Protein AF-A0A165A0N0-F1 (afdb_monomer)

Radius of gyration: 17.98 Å; Cα contacts (8 Å, |Δi|>4): 188; chains: 1; bounding box: 45×38×48 Å

Secondary structure (DSSP, 8-state):
--HHHHHHHHHHTTTT-HHHHHHHHHHHHTTS-HHHHHHHHHHS-GGGGGGGGGTS-HHHHHHHHHHHHHHHHTT-HHHHHHHHHHHHHTT-S-HHHHHHHHHHHHHTT-HHHHHHHHHHHHHH-TT--HHHHHHHHHHHHTSTTHHHHHHHHHHHHHHHHHHHHHTT-----------SSS---TTS-TT-TT-TT-HHHHHHHHHHTTS--

Mean predicted aligned error: 7.77 Å

Sequence (213 aa):
MPLDMVVVIMKSVMDDGFVSFFNLFKAWGQAKKASEIIHLLEHIPVCDMYPLRLVGNDVDMECYDRFFSIAEGLQVADAVLYRRAHDLLMGVGNVYVHLMELDVLAARGHFLSMVAAPAFRILIQKELSMASMIPCFVKLYMQDNFRSKFVSSVNHLHNIRDVAVARGCALGSKPLASCPIHDVDLDSPVNSAVNRECVLCDVASIFNAFRKA

Organism: Daucus carota subsp. sativus (NCBI:txid79200)

Solvent-accessible surface area (backbone atoms only — not comparable to full-atom values): 12243 Å² total; per-residue (Å²): 131,60,66,69,60,50,52,52,52,48,58,58,35,42,78,80,33,50,44,54,27,43,52,50,51,50,64,59,46,74,84,50,57,70,70,58,53,51,55,50,43,72,76,49,57,60,62,76,49,50,59,54,64,78,73,50,56,75,65,22,36,52,36,46,55,52,50,42,53,51,36,32,76,70,64,37,65,51,34,42,47,50,52,34,53,42,28,57,67,68,70,51,80,60,64,68,60,39,49,50,53,28,44,53,41,27,73,73,62,40,62,56,29,47,55,44,33,63,38,53,46,56,76,69,42,90,80,69,56,70,77,78,45,47,64,54,52,52,58,47,70,71,37,88,64,33,73,69,53,46,57,55,38,44,51,47,47,31,34,47,40,50,60,42,37,76,72,72,45,77,64,74,83,64,83,78,60,68,27,97,87,46,91,67,72,77,87,52,65,99,69,69,89,82,61,96,80,45,69,54,46,53,55,19,49,50,53,44,35,69,49,58,132

Structure (mmCIF, N/CA/C/O backbone):
data_AF-A0A165A0N0-F1
#
_entry.id   AF-A0A165A0N0-F1
#
loop_
_atom_site.group_PDB
_atom_site.id
_atom_site.type_symbol
_atom_site.label_atom_id
_atom_site.label_alt_id
_atom_site.label_comp_id
_atom_site.label_asym_id
_atom_site.label_entity_id
_atom_site.label_seq_id
_atom_site.pdbx_PDB_ins_code
_atom_site.Cartn_x
_atom_site.Cartn_y
_atom_site.Cartn_z
_atom_site.occupancy
_atom_site.B_iso_or_equiv
_atom_site.auth_seq_id
_atom_site.auth_comp_id
_atom_site.auth_asym_id
_atom_site.auth_atom_id
_atom_site.pdbx_PDB_model_num
ATOM 1 N N . MET A 1 1 ? -13.198 -0.727 26.316 1.00 78.19 1 MET A N 1
ATOM 2 C CA . MET A 1 1 ? -12.817 -2.003 25.683 1.00 78.19 1 MET A CA 1
ATOM 3 C C . MET A 1 1 ? -11.317 -1.984 25.427 1.00 78.19 1 MET A C 1
ATOM 5 O O . MET A 1 1 ? -10.858 -0.972 24.900 1.00 78.19 1 MET A O 1
ATOM 9 N N . PRO A 1 2 ? -10.573 -3.014 25.860 1.00 87.12 2 PRO A N 1
ATOM 10 C CA . PRO A 1 2 ? -9.152 -3.198 25.549 1.00 87.12 2 PRO A CA 1
ATOM 11 C C . PRO A 1 2 ? -8.870 -3.201 24.036 1.00 87.12 2 PRO A C 1
ATOM 13 O O . PRO A 1 2 ? -9.741 -3.587 23.254 1.00 87.12 2 PRO A O 1
ATOM 16 N N . LEU A 1 3 ? -7.690 -2.730 23.617 1.00 87.38 3 LEU A N 1
ATOM 17 C CA . LEU A 1 3 ? -7.349 -2.557 22.196 1.00 87.38 3 LEU A CA 1
ATOM 18 C C . LEU A 1 3 ? -7.246 -3.892 21.448 1.00 87.38 3 LEU A C 1
ATOM 20 O O . LEU A 1 3 ? -7.719 -4.000 20.326 1.00 87.38 3 LEU A O 1
ATOM 24 N N . ASP A 1 4 ? -6.687 -4.912 22.081 1.00 90.12 4 ASP A N 1
ATOM 25 C CA . ASP A 1 4 ? -6.616 -6.288 21.586 1.00 90.12 4 ASP A CA 1
ATOM 26 C C . ASP A 1 4 ? -8.004 -6.850 21.248 1.00 90.12 4 ASP A C 1
ATOM 28 O O . ASP A 1 4 ? -8.206 -7.393 20.162 1.00 90.12 4 ASP A O 1
ATOM 32 N N . MET A 1 5 ? -8.993 -6.631 22.120 1.00 93.12 5 MET A N 1
ATOM 33 C CA . MET A 1 5 ? -10.379 -7.020 21.841 1.00 93.12 5 MET A CA 1
ATOM 34 C C . MET A 1 5 ? -10.953 -6.250 20.646 1.00 93.12 5 MET A C 1
ATOM 36 O O . MET A 1 5 ? -11.617 -6.841 19.798 1.00 93.12 5 MET A O 1
ATOM 40 N N . VAL A 1 6 ? -10.674 -4.944 20.546 1.00 91.88 6 VAL A N 1
ATOM 41 C CA . VAL A 1 6 ? -11.094 -4.122 19.395 1.00 91.88 6 VAL A CA 1
ATOM 42 C C . VAL A 1 6 ? -10.498 -4.668 18.100 1.00 91.88 6 VAL A C 1
ATOM 44 O O . VAL A 1 6 ? -11.226 -4.820 17.125 1.00 91.88 6 VAL A O 1
ATOM 47 N N . VAL A 1 7 ? -9.204 -4.997 18.094 1.00 92.38 7 VAL A N 1
ATOM 48 C CA . VAL A 1 7 ? -8.494 -5.533 16.925 1.00 92.38 7 VAL A CA 1
ATOM 49 C C . VAL A 1 7 ? -9.117 -6.844 16.455 1.00 92.38 7 VAL A C 1
ATOM 51 O O . VAL A 1 7 ? -9.368 -6.998 15.262 1.00 92.38 7 VAL A O 1
ATOM 54 N N . VAL A 1 8 ? -9.398 -7.772 17.374 1.00 92.75 8 VAL A N 1
ATOM 55 C CA . VAL A 1 8 ? -10.022 -9.062 17.037 1.00 92.75 8 VAL A CA 1
ATOM 56 C C . VAL A 1 8 ? -11.408 -8.857 16.430 1.00 92.75 8 VAL A C 1
ATOM 58 O O . VAL A 1 8 ? -11.699 -9.418 15.376 1.00 92.75 8 VAL A O 1
ATOM 61 N N . ILE A 1 9 ? -12.241 -8.013 17.047 1.00 93.12 9 ILE A N 1
ATOM 62 C CA . ILE A 1 9 ? -13.591 -7.733 16.541 1.00 93.12 9 ILE A CA 1
ATOM 63 C C . ILE A 1 9 ? -13.513 -7.068 15.163 1.00 93.12 9 ILE A C 1
ATOM 65 O O . ILE A 1 9 ? -14.213 -7.487 14.249 1.00 93.12 9 ILE A O 1
ATOM 69 N N . MET A 1 10 ? -12.644 -6.067 14.988 1.00 92.44 10 MET A N 1
ATOM 70 C CA . MET A 1 10 ? -12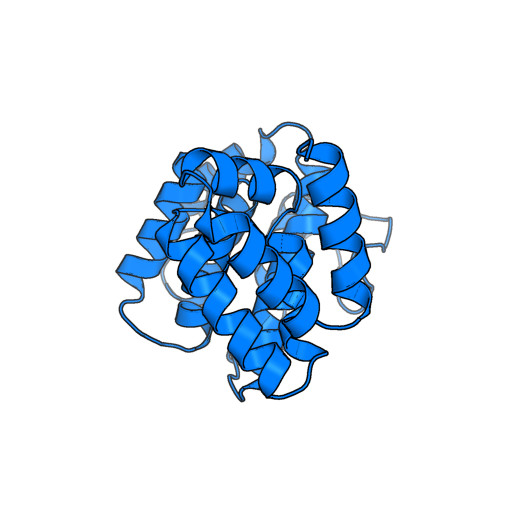.489 -5.356 13.717 1.00 92.44 10 MET A CA 1
ATOM 71 C C . MET A 1 10 ? -12.020 -6.261 12.579 1.00 92.44 10 MET A C 1
ATOM 73 O O . MET A 1 10 ? -12.520 -6.129 11.467 1.00 92.44 10 MET A O 1
ATOM 77 N N . LYS A 1 11 ? -11.093 -7.188 12.848 1.00 90.56 11 LYS A N 1
ATOM 78 C CA . LYS A 1 11 ? -10.674 -8.186 11.855 1.00 90.56 11 LYS A CA 1
ATOM 79 C C . LYS A 1 11 ? -11.822 -9.131 11.501 1.00 90.56 11 LYS A C 1
ATOM 81 O O . LYS A 1 11 ? -12.047 -9.367 10.325 1.00 90.56 11 LYS A O 1
ATOM 86 N N . SER A 1 12 ? -12.586 -9.592 12.491 1.00 91.12 12 SER A N 1
ATOM 87 C CA . SER A 1 12 ? -13.720 -10.497 12.261 1.00 91.12 12 SER A CA 1
ATOM 88 C C . SER A 1 12 ? -14.836 -9.869 11.424 1.00 91.12 12 SER A C 1
ATOM 90 O O . SER A 1 12 ? -15.380 -10.538 10.559 1.00 91.12 12 SER A O 1
ATOM 92 N N . VAL A 1 13 ? -15.190 -8.599 11.652 1.00 92.00 13 VAL A N 1
ATOM 93 C CA . VAL A 1 13 ? -16.264 -7.945 10.874 1.00 92.00 13 VAL A CA 1
ATOM 94 C C . VAL A 1 13 ? -15.840 -7.578 9.451 1.00 92.00 13 VAL A C 1
ATOM 96 O O . VAL A 1 13 ? -16.676 -7.165 8.654 1.00 92.00 13 VAL A O 1
ATOM 99 N N . MET A 1 14 ? -14.547 -7.681 9.132 1.00 87.88 14 MET A N 1
ATOM 100 C CA . MET A 1 14 ? -14.039 -7.450 7.781 1.00 87.88 14 MET A CA 1
ATOM 101 C C . MET A 1 14 ? -14.466 -8.571 6.824 1.00 87.88 14 MET A C 1
ATOM 103 O O . MET A 1 14 ? -14.676 -8.299 5.643 1.00 87.88 14 MET A O 1
ATOM 107 N N . ASP A 1 15 ? -14.669 -9.786 7.347 1.00 84.56 15 ASP A N 1
ATOM 108 C CA . ASP A 1 15 ? -15.166 -10.945 6.594 1.00 84.56 15 ASP A CA 1
ATOM 109 C C . ASP A 1 15 ? -16.628 -10.760 6.139 1.00 84.56 15 ASP A C 1
ATOM 111 O O . ASP A 1 15 ? -17.028 -11.285 5.101 1.00 84.56 15 ASP A O 1
ATOM 115 N N . ASP A 1 16 ? -17.412 -9.958 6.871 1.00 84.62 16 ASP A N 1
ATOM 116 C CA . ASP A 1 16 ? -18.812 -9.637 6.549 1.00 84.62 16 ASP A CA 1
ATOM 117 C C . ASP A 1 16 ? -18.953 -8.514 5.500 1.00 84.62 16 ASP A C 1
ATOM 119 O O . ASP A 1 16 ? -20.066 -8.188 5.079 1.00 84.62 16 ASP A O 1
ATOM 123 N N . GLY A 1 17 ? -17.843 -7.884 5.101 1.00 86.25 17 GLY A N 1
ATOM 124 C CA . GLY A 1 17 ? -17.803 -6.753 4.174 1.00 86.25 17 GLY A CA 1
ATOM 125 C C . GLY A 1 17 ? -17.160 -5.497 4.768 1.00 86.25 17 GLY A C 1
ATOM 126 O O . GLY A 1 17 ? -17.163 -5.251 5.980 1.00 86.25 17 GLY A O 1
ATOM 127 N N . PHE A 1 18 ? -16.616 -4.648 3.894 1.00 92.44 18 PHE A N 1
ATOM 128 C CA . PHE A 1 18 ? -15.859 -3.468 4.313 1.00 92.44 18 PHE A CA 1
ATOM 129 C C . PHE A 1 18 ? -16.746 -2.420 5.000 1.00 92.44 18 PHE A C 1
ATOM 131 O O . PHE A 1 18 ? -16.295 -1.712 5.903 1.00 92.44 18 PHE A O 1
ATOM 138 N N . VAL A 1 19 ? -18.024 -2.334 4.625 1.00 94.38 19 VAL A N 1
ATOM 139 C CA . VAL A 1 19 ? -19.005 -1.449 5.267 1.00 94.38 19 VAL A CA 1
ATOM 140 C C . VAL A 1 19 ? -19.157 -1.732 6.768 1.00 94.38 19 VAL A C 1
ATOM 142 O O . VAL A 1 19 ? -19.216 -0.793 7.568 1.00 94.38 19 VAL A O 1
ATOM 145 N N . SER A 1 20 ? -19.166 -3.005 7.172 1.00 93.44 20 SER A N 1
ATOM 146 C CA . SER A 1 20 ? -19.292 -3.427 8.573 1.00 93.44 20 SER A CA 1
ATOM 147 C C . SER A 1 20 ? -18.069 -3.001 9.377 1.00 93.44 20 SER A C 1
ATOM 149 O O . SER A 1 20 ? -18.200 -2.349 10.420 1.00 93.44 20 SER A O 1
ATOM 151 N N . PHE A 1 21 ? -16.878 -3.268 8.834 1.00 94.88 21 PHE A N 1
ATOM 152 C CA . PHE A 1 21 ? -15.617 -2.772 9.378 1.00 94.88 21 PHE A CA 1
ATOM 153 C C . PHE A 1 21 ? -15.616 -1.245 9.519 1.00 94.88 21 PHE A C 1
ATOM 155 O O . PHE A 1 21 ? -15.337 -0.726 10.601 1.00 94.88 21 PHE A O 1
ATOM 162 N N . PHE A 1 22 ? -15.975 -0.511 8.464 1.00 95.56 22 PHE A N 1
ATOM 163 C CA . PHE A 1 22 ? -15.933 0.950 8.463 1.00 95.56 22 PHE A CA 1
ATOM 164 C C . PHE A 1 22 ? -16.902 1.569 9.475 1.00 95.56 22 PHE A C 1
ATOM 166 O O . PHE A 1 22 ? -16.544 2.515 10.180 1.00 95.56 22 PHE A O 1
ATOM 173 N N . ASN A 1 23 ? -18.115 1.028 9.591 1.00 95.25 23 ASN A N 1
ATOM 174 C CA . ASN A 1 23 ? -19.096 1.501 10.564 1.00 95.25 23 ASN A CA 1
ATOM 175 C C . ASN A 1 23 ? -18.610 1.292 12.002 1.00 95.25 23 ASN A C 1
ATOM 177 O O . ASN A 1 23 ? -18.719 2.209 12.821 1.00 95.25 23 ASN A O 1
ATOM 181 N N . LEU A 1 24 ? -18.017 0.131 12.299 1.00 94.31 24 LEU A N 1
ATOM 182 C CA . LEU A 1 24 ? -17.421 -0.135 13.605 1.00 94.31 24 LEU A CA 1
ATOM 183 C C . LEU A 1 24 ? -16.214 0.775 13.873 1.00 94.31 24 LEU A C 1
ATOM 185 O O . LEU A 1 24 ? -16.122 1.365 14.950 1.00 94.31 24 LEU A O 1
ATOM 189 N N . PHE A 1 25 ? -15.320 0.933 12.894 1.00 95.00 25 PHE A N 1
ATOM 190 C CA . PHE A 1 25 ? -14.173 1.839 12.968 1.00 95.00 25 PHE A CA 1
ATOM 191 C C . PHE A 1 25 ? -14.610 3.272 13.273 1.00 95.00 25 PHE A C 1
ATOM 193 O O . PHE A 1 25 ? -14.075 3.903 14.183 1.00 95.00 25 PHE A O 1
ATOM 200 N N . LYS A 1 26 ? -15.629 3.769 12.569 1.00 95.25 26 LYS A N 1
ATOM 201 C CA . LYS A 1 26 ? -16.186 5.106 12.778 1.00 95.25 26 LYS A CA 1
ATOM 202 C C . LYS A 1 26 ? -16.798 5.249 14.171 1.00 95.25 26 LYS A C 1
ATOM 204 O O . LYS A 1 26 ? -16.494 6.219 14.859 1.00 95.25 26 LYS A O 1
ATOM 209 N N . ALA A 1 27 ? -17.632 4.298 14.594 1.00 93.38 27 ALA A N 1
ATOM 210 C CA . ALA A 1 27 ? -18.273 4.328 15.908 1.00 93.38 27 ALA A CA 1
ATOM 211 C C . ALA A 1 27 ? -17.243 4.298 17.047 1.00 93.38 27 ALA A C 1
ATOM 213 O O . ALA A 1 27 ? -17.333 5.075 17.995 1.00 93.38 27 ALA A O 1
ATOM 214 N N . TRP A 1 28 ? -16.227 3.441 16.931 1.00 92.88 28 TRP A N 1
ATOM 215 C CA . TRP A 1 28 ? -15.147 3.362 17.908 1.00 92.88 28 TRP A CA 1
ATOM 216 C C . TRP A 1 28 ? -14.275 4.626 17.898 1.00 92.88 28 TRP A C 1
ATOM 218 O O . TRP A 1 28 ? -13.991 5.184 18.956 1.00 92.88 28 TRP A O 1
ATOM 228 N N . GLY A 1 29 ? -13.889 5.107 16.713 1.00 92.50 29 GLY A N 1
ATOM 229 C CA . GLY A 1 29 ? -12.970 6.231 16.529 1.00 92.50 29 GLY A CA 1
ATOM 230 C C . GLY A 1 29 ? -13.522 7.585 16.980 1.00 92.50 29 GLY A C 1
ATOM 231 O O . GLY A 1 29 ? -12.750 8.450 17.378 1.00 92.50 29 GLY A O 1
ATOM 232 N N . GLN A 1 30 ? -14.846 7.770 16.995 1.00 91.44 30 GLN A N 1
ATOM 233 C CA . GLN A 1 30 ? -15.485 9.020 17.440 1.00 91.44 30 GLN A CA 1
ATOM 234 C C . GLN A 1 30 ? -15.118 9.431 18.872 1.00 91.44 30 GLN A C 1
ATOM 236 O O . GLN A 1 30 ? -15.074 10.620 19.178 1.00 91.44 30 GLN A O 1
ATOM 241 N N . ALA A 1 31 ? -14.850 8.462 19.748 1.00 90.00 31 ALA A N 1
ATOM 242 C CA . ALA A 1 31 ? -14.501 8.705 21.145 1.00 90.00 31 ALA A CA 1
ATOM 243 C C . ALA A 1 31 ? -12.982 8.681 21.403 1.00 90.00 31 ALA A C 1
ATOM 245 O O . ALA A 1 31 ? -12.556 8.606 22.558 1.00 90.00 31 ALA A O 1
ATOM 246 N N . LYS A 1 32 ? -12.159 8.671 20.346 1.00 93.25 32 LYS A N 1
ATOM 247 C CA . LYS A 1 32 ? -10.726 8.369 20.420 1.00 93.25 32 LYS A CA 1
ATOM 248 C C . LYS A 1 32 ? -9.867 9.518 19.933 1.00 93.25 32 LYS A C 1
ATOM 250 O O . LYS A 1 32 ? -10.236 10.264 19.030 1.00 93.25 32 LYS A O 1
ATOM 255 N N . LYS A 1 33 ? -8.682 9.654 20.531 1.00 93.19 33 LYS A N 1
ATOM 256 C CA . LYS A 1 33 ? -7.658 10.572 20.023 1.00 93.19 33 LYS A CA 1
ATOM 257 C C . LYS A 1 33 ? -7.028 9.995 18.757 1.00 93.19 33 LYS A C 1
ATOM 259 O O . LYS A 1 33 ? -6.915 8.780 18.617 1.00 93.19 33 LYS A O 1
ATOM 264 N N . ALA A 1 34 ? -6.518 10.868 17.888 1.00 93.25 34 ALA A N 1
ATOM 265 C CA . ALA A 1 34 ? -5.806 10.467 16.673 1.00 93.25 34 ALA A CA 1
ATOM 266 C C . ALA A 1 34 ? -4.691 9.438 16.947 1.00 93.25 34 ALA A C 1
ATOM 268 O O . ALA A 1 34 ? -4.578 8.457 16.224 1.00 93.25 34 ALA A O 1
ATOM 269 N N . SER A 1 35 ? -3.930 9.601 18.036 1.00 93.88 35 SER A N 1
ATOM 270 C CA . SER A 1 35 ? -2.876 8.658 18.433 1.00 93.88 35 SER A CA 1
ATOM 271 C C . SER A 1 35 ? -3.396 7.254 18.758 1.00 93.88 35 SER A C 1
ATOM 273 O O . SER A 1 35 ? -2.725 6.279 18.453 1.00 93.88 35 SER A O 1
ATOM 275 N N . GLU A 1 36 ? -4.587 7.129 19.357 1.00 93.25 36 GLU A N 1
ATOM 276 C CA . GLU A 1 36 ? -5.201 5.820 19.631 1.00 93.25 36 GLU A CA 1
ATOM 277 C C . GLU A 1 36 ? -5.674 5.149 18.338 1.00 93.25 36 GLU A C 1
ATOM 279 O O . GLU A 1 36 ? -5.553 3.936 18.192 1.00 93.25 36 GLU A O 1
ATOM 284 N N . ILE A 1 37 ? -6.196 5.938 17.394 1.00 93.75 37 ILE A N 1
ATOM 285 C CA . ILE A 1 37 ? -6.623 5.443 16.081 1.00 93.75 37 ILE A CA 1
ATOM 286 C C . ILE A 1 37 ? -5.410 4.977 15.275 1.00 93.75 37 ILE A C 1
ATOM 288 O O . ILE A 1 37 ? -5.439 3.892 14.708 1.00 93.75 37 ILE A O 1
ATOM 292 N N . ILE A 1 38 ? -4.326 5.753 15.268 1.00 93.25 38 ILE A N 1
ATOM 293 C CA . ILE A 1 38 ? -3.066 5.352 14.631 1.00 93.25 38 ILE A CA 1
ATOM 294 C C . ILE A 1 38 ? -2.558 4.052 15.260 1.00 93.25 38 ILE A C 1
ATOM 296 O O . ILE A 1 38 ? -2.264 3.109 14.534 1.00 93.25 38 ILE A O 1
ATOM 300 N N . HIS A 1 39 ? -2.559 3.952 16.592 1.00 92.31 39 HIS A N 1
ATOM 301 C CA . HIS A 1 39 ? -2.104 2.747 17.281 1.00 92.31 39 HIS A CA 1
ATOM 302 C C . HIS A 1 39 ? -2.951 1.504 16.963 1.00 92.31 39 HIS A C 1
ATOM 304 O O . HIS A 1 39 ? -2.428 0.399 16.850 1.00 92.31 39 HIS A O 1
ATOM 310 N N . LEU A 1 40 ? -4.261 1.663 16.764 1.00 93.25 40 LEU A N 1
ATOM 311 C CA . LEU A 1 40 ? -5.118 0.592 16.254 1.00 93.25 40 LEU A CA 1
ATOM 312 C C . LEU A 1 40 ? -4.694 0.155 14.842 1.00 93.25 40 LEU A C 1
ATOM 314 O O . LEU A 1 40 ? -4.590 -1.041 14.576 1.00 93.25 40 LEU A O 1
ATOM 318 N N . LEU A 1 41 ? -4.443 1.111 13.948 1.00 92.56 41 LEU A N 1
ATOM 319 C CA . LEU A 1 41 ? -4.057 0.844 12.559 1.00 92.56 41 LEU A CA 1
ATOM 320 C C . LEU A 1 41 ? -2.647 0.242 12.434 1.00 92.56 41 LEU A C 1
ATOM 322 O O . LEU A 1 41 ? -2.368 -0.454 11.467 1.00 92.56 41 LEU A O 1
ATOM 326 N N . GLU A 1 42 ? -1.783 0.410 13.435 1.00 90.06 42 GLU A N 1
ATOM 327 C CA . GLU A 1 42 ? -0.517 -0.335 13.535 1.00 90.06 42 GLU A CA 1
ATOM 328 C C . GLU A 1 42 ? -0.736 -1.841 13.792 1.00 90.06 42 GLU A C 1
ATOM 330 O O . GLU A 1 42 ? 0.092 -2.661 13.401 1.00 90.06 42 GLU A O 1
ATOM 335 N N . HIS A 1 43 ? -1.856 -2.227 14.418 1.00 91.00 43 HIS A N 1
ATOM 336 C CA . HIS A 1 43 ? -2.213 -3.629 14.700 1.00 91.00 43 HIS A CA 1
ATOM 337 C C . HIS A 1 43 ? -3.096 -4.272 13.617 1.00 91.00 43 HIS A C 1
ATOM 339 O O . HIS A 1 43 ? -3.272 -5.502 13.579 1.00 91.00 43 HIS A O 1
ATOM 345 N N . ILE A 1 44 ? -3.674 -3.445 12.748 1.00 90.81 44 ILE A N 1
ATOM 346 C CA . ILE A 1 44 ? -4.461 -3.851 11.586 1.00 90.81 44 ILE A CA 1
ATOM 347 C C . ILE A 1 44 ? -3.799 -3.220 10.354 1.00 90.81 44 ILE A C 1
ATOM 349 O O . ILE A 1 44 ? -4.224 -2.139 9.940 1.00 90.81 44 ILE A O 1
ATOM 353 N N . PRO A 1 45 ? -2.747 -3.858 9.801 1.00 86.12 45 PRO A N 1
ATOM 354 C CA . PRO A 1 45 ? -1.964 -3.277 8.720 1.00 86.12 45 PRO A CA 1
ATOM 355 C C . PRO A 1 45 ? -2.863 -2.859 7.558 1.00 86.12 45 PRO A C 1
ATOM 357 O O . PRO A 1 45 ? -3.593 -3.666 6.985 1.00 86.12 45 PRO A O 1
ATOM 360 N N . VAL A 1 46 ? -2.828 -1.573 7.212 1.00 92.00 46 VAL A N 1
ATOM 361 C CA . VAL A 1 46 ? -3.694 -1.014 6.164 1.00 92.00 46 VAL A CA 1
ATOM 362 C C . VAL A 1 46 ? -3.349 -1.611 4.795 1.00 92.00 46 VAL A C 1
ATOM 364 O O . VAL A 1 46 ? -4.228 -1.747 3.944 1.00 92.00 46 VAL A O 1
ATOM 367 N N . CYS A 1 47 ? -2.098 -2.031 4.590 1.00 90.44 47 CYS A N 1
ATOM 368 C CA . CYS A 1 47 ? -1.666 -2.717 3.374 1.00 90.44 47 CYS A CA 1
ATOM 369 C C . CYS A 1 47 ? -2.381 -4.050 3.106 1.00 90.44 47 CYS A C 1
ATOM 371 O O . CYS A 1 47 ? -2.571 -4.412 1.939 1.00 90.44 47 CYS A O 1
ATOM 373 N N . ASP A 1 48 ? -2.842 -4.744 4.148 1.00 90.12 48 ASP A N 1
ATOM 374 C CA . ASP A 1 48 ? -3.604 -5.991 4.015 1.00 90.12 48 ASP A CA 1
ATOM 375 C C . ASP A 1 48 ? -5.016 -5.739 3.465 1.00 90.12 48 ASP A C 1
ATOM 377 O O . ASP A 1 48 ? -5.642 -6.641 2.914 1.00 90.12 48 ASP A O 1
ATOM 381 N N . MET A 1 49 ? -5.508 -4.498 3.548 1.00 91.75 49 MET A N 1
ATOM 382 C CA . MET A 1 49 ? -6.841 -4.129 3.072 1.00 91.75 49 MET A CA 1
ATOM 383 C C . MET A 1 49 ? -6.881 -3.818 1.571 1.00 91.75 49 MET A C 1
ATOM 385 O O . MET A 1 49 ? -7.972 -3.780 1.011 1.00 91.75 49 MET A O 1
ATOM 389 N N . TYR A 1 50 ? -5.742 -3.623 0.891 1.00 91.62 50 TYR A N 1
ATOM 390 C CA . TYR A 1 50 ? -5.715 -3.220 -0.529 1.00 91.62 50 TYR A CA 1
ATOM 391 C C . TYR A 1 50 ? -6.582 -4.076 -1.471 1.00 91.62 50 TYR A C 1
ATOM 393 O O . TYR A 1 50 ? -7.268 -3.493 -2.315 1.00 91.62 50 TYR A O 1
ATOM 401 N N . PRO A 1 51 ? -6.612 -5.421 -1.349 1.00 88.06 51 PRO A N 1
ATOM 402 C CA . PRO A 1 51 ? -7.450 -6.260 -2.206 1.00 88.06 51 PRO A CA 1
ATOM 403 C C . PRO A 1 51 ? -8.952 -6.028 -2.016 1.00 88.06 51 PRO A C 1
ATOM 405 O O . PRO A 1 51 ? -9.725 -6.242 -2.947 1.00 88.06 51 PRO A O 1
ATOM 408 N N . LEU A 1 52 ? -9.383 -5.592 -0.826 1.00 87.56 52 LEU A N 1
ATOM 409 C CA . LEU A 1 52 ? -10.802 -5.541 -0.452 1.00 87.56 52 LEU A CA 1
ATOM 410 C C . LEU A 1 52 ? -11.604 -4.575 -1.319 1.00 87.56 52 LEU A C 1
ATOM 412 O O . LEU A 1 52 ? -12.803 -4.770 -1.517 1.00 87.56 52 LEU A O 1
ATOM 416 N N . ARG A 1 53 ? -10.942 -3.579 -1.912 1.00 86.38 53 ARG A N 1
ATOM 417 C CA . ARG A 1 53 ? -11.588 -2.662 -2.849 1.00 86.38 53 ARG A CA 1
ATOM 418 C C . ARG A 1 53 ? -12.117 -3.349 -4.112 1.00 86.38 53 ARG A C 1
ATOM 420 O O . ARG A 1 53 ? -13.011 -2.803 -4.746 1.00 86.38 53 ARG A O 1
ATOM 427 N N . LEU A 1 54 ? -11.571 -4.506 -4.491 1.00 84.25 54 LEU A N 1
ATOM 428 C CA . LEU A 1 54 ? -11.993 -5.260 -5.679 1.00 84.25 54 LEU A CA 1
ATOM 429 C C . LEU A 1 54 ? -13.125 -6.260 -5.409 1.00 84.25 54 LEU A C 1
ATOM 431 O O . LEU A 1 54 ? -13.711 -6.767 -6.360 1.00 84.25 54 LEU A O 1
ATOM 435 N N . VAL A 1 55 ? -13.400 -6.581 -4.142 1.00 82.88 55 VAL A N 1
ATOM 436 C CA . VAL A 1 55 ? -14.278 -7.704 -3.761 1.00 82.88 55 VAL A CA 1
ATOM 437 C C . VAL A 1 55 ? -15.657 -7.228 -3.277 1.00 82.88 55 VAL A C 1
ATOM 439 O O . VAL A 1 55 ? -16.614 -7.998 -3.289 1.00 82.88 55 VAL A O 1
ATOM 442 N N . GLY A 1 56 ? -15.777 -5.960 -2.874 1.00 81.06 56 GLY A N 1
ATOM 443 C CA . GLY A 1 56 ? -17.009 -5.385 -2.328 1.00 81.06 56 GLY A CA 1
ATOM 444 C C . GLY A 1 56 ? -17.998 -4.840 -3.366 1.00 81.06 56 GLY A C 1
ATOM 445 O O . GLY A 1 56 ? -17.681 -4.672 -4.543 1.00 81.06 56 GLY A O 1
ATOM 446 N N . ASN A 1 57 ? -19.209 -4.522 -2.900 1.00 88.62 57 ASN A N 1
ATOM 447 C CA . ASN A 1 57 ? -20.207 -3.788 -3.688 1.00 88.62 57 ASN A CA 1
ATOM 448 C C . ASN A 1 57 ? -19.915 -2.268 -3.708 1.00 88.62 57 ASN A C 1
ATOM 450 O O . ASN A 1 57 ? -18.953 -1.792 -3.104 1.00 88.62 57 ASN A O 1
ATOM 454 N N . ASP A 1 58 ? -20.762 -1.477 -4.374 1.00 90.00 58 ASP A N 1
ATOM 455 C CA . ASP A 1 58 ? -20.590 -0.017 -4.467 1.00 90.00 58 ASP A CA 1
ATOM 456 C C . ASP A 1 58 ? -20.518 0.689 -3.101 1.00 90.00 58 ASP A C 1
ATOM 458 O O . ASP A 1 58 ? -19.748 1.636 -2.926 1.00 90.00 58 ASP A O 1
ATOM 462 N N . VAL A 1 59 ? -21.273 0.206 -2.110 1.00 92.38 59 VAL A N 1
ATOM 463 C CA . VAL A 1 59 ? -21.282 0.763 -0.749 1.00 92.38 59 VAL A CA 1
ATOM 464 C C . VAL A 1 59 ? -19.980 0.436 -0.021 1.00 92.38 59 VAL A C 1
ATOM 466 O O . VAL A 1 59 ? -19.415 1.304 0.651 1.00 92.38 59 VAL A O 1
ATOM 469 N N . ASP A 1 60 ? -19.473 -0.789 -0.174 1.00 91.75 60 ASP A N 1
ATOM 470 C CA . ASP A 1 60 ? -18.166 -1.183 0.353 1.00 91.75 60 ASP A CA 1
ATOM 471 C C . ASP A 1 60 ? -17.053 -0.326 -0.251 1.00 91.75 60 ASP A C 1
ATOM 473 O O . ASP A 1 60 ? -16.193 0.159 0.482 1.00 91.75 60 ASP A O 1
ATOM 477 N N . MET A 1 61 ? -17.096 -0.076 -1.564 1.00 90.38 61 MET A N 1
ATOM 478 C CA . MET A 1 61 ? -16.122 0.775 -2.251 1.00 90.38 61 MET A CA 1
ATOM 479 C C . MET A 1 61 ? -16.151 2.223 -1.746 1.00 90.38 61 MET A C 1
ATOM 481 O O . MET A 1 61 ? -15.095 2.821 -1.534 1.00 90.38 61 MET A O 1
ATOM 485 N N . GLU A 1 62 ? -17.334 2.795 -1.508 1.00 92.62 62 GLU A N 1
ATOM 486 C CA . GLU A 1 62 ? -17.454 4.144 -0.944 1.00 92.62 62 GLU A CA 1
ATOM 487 C C . GLU A 1 62 ? -16.898 4.207 0.488 1.00 92.62 62 GLU A C 1
ATOM 489 O O . GLU A 1 62 ? -16.187 5.149 0.856 1.00 92.62 62 GLU A O 1
ATOM 494 N N . CYS A 1 63 ? -17.193 3.191 1.303 1.00 94.62 63 CYS A N 1
ATOM 495 C CA . CYS A 1 63 ? -16.678 3.075 2.666 1.00 94.62 63 CYS A CA 1
ATOM 496 C C . CYS A 1 63 ? -15.155 2.881 2.680 1.00 94.62 63 CYS A C 1
ATOM 498 O O . CYS A 1 63 ? -14.469 3.493 3.501 1.00 94.62 63 CYS A O 1
ATOM 500 N N . TYR A 1 64 ? -14.626 2.100 1.738 1.00 94.38 64 TYR A N 1
ATOM 501 C CA . TYR A 1 64 ? -13.197 1.918 1.505 1.00 94.38 64 TYR A CA 1
ATOM 502 C C . TYR A 1 64 ? -12.510 3.240 1.180 1.00 94.38 64 TYR A C 1
ATOM 504 O O . TYR A 1 64 ? -11.559 3.629 1.863 1.00 94.38 64 TYR A O 1
ATOM 512 N N . ASP A 1 65 ? -13.011 3.966 0.179 1.00 92.75 65 ASP A N 1
ATOM 513 C CA . ASP A 1 65 ? -12.412 5.229 -0.246 1.00 92.75 65 ASP A CA 1
ATOM 514 C C . ASP A 1 65 ? -12.438 6.253 0.916 1.00 92.75 65 ASP A C 1
ATOM 516 O O . ASP A 1 65 ? -11.435 6.923 1.172 1.00 92.75 65 ASP A O 1
ATOM 520 N N . ARG A 1 66 ? -13.523 6.301 1.709 1.00 95.44 66 ARG A N 1
ATOM 521 C CA . ARG A 1 66 ? -13.617 7.142 2.921 1.00 95.44 66 ARG A CA 1
ATOM 522 C C . ARG A 1 66 ? -12.629 6.744 4.014 1.00 95.44 66 ARG A C 1
ATOM 524 O O . ARG A 1 66 ? -12.004 7.621 4.611 1.00 95.44 66 ARG A O 1
ATOM 531 N N . PHE A 1 67 ? -12.494 5.450 4.298 1.00 96.19 67 PHE A N 1
ATOM 532 C CA . PHE A 1 67 ? -11.530 4.952 5.277 1.00 96.19 67 PHE A CA 1
ATOM 533 C C . PHE A 1 67 ? -10.102 5.349 4.893 1.00 96.19 67 PHE A C 1
ATOM 535 O O . PHE A 1 67 ? -9.380 5.912 5.716 1.00 96.19 67 PHE A O 1
ATOM 542 N N . PHE A 1 68 ? -9.722 5.135 3.631 1.00 95.56 68 PHE A N 1
ATOM 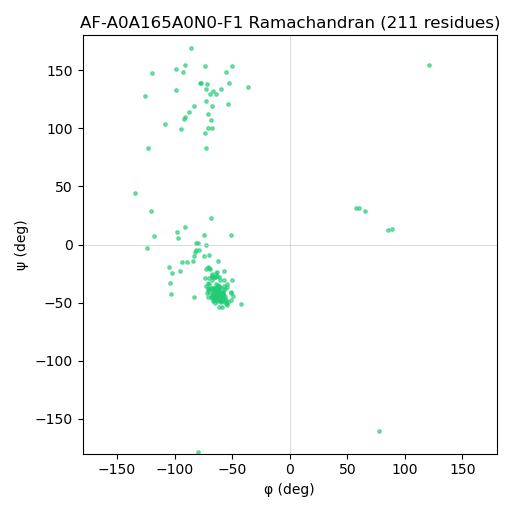543 C CA . PHE A 1 68 ? -8.391 5.483 3.140 1.00 95.56 68 PHE A CA 1
ATOM 544 C C . PHE A 1 68 ? -8.119 6.986 3.193 1.00 95.56 68 PHE A C 1
ATOM 546 O O . PHE A 1 68 ? -7.013 7.375 3.561 1.00 95.56 68 PHE A O 1
ATOM 553 N N . SER A 1 69 ? -9.111 7.840 2.919 1.00 95.38 69 SER A N 1
ATOM 554 C CA . SER A 1 69 ? -8.967 9.29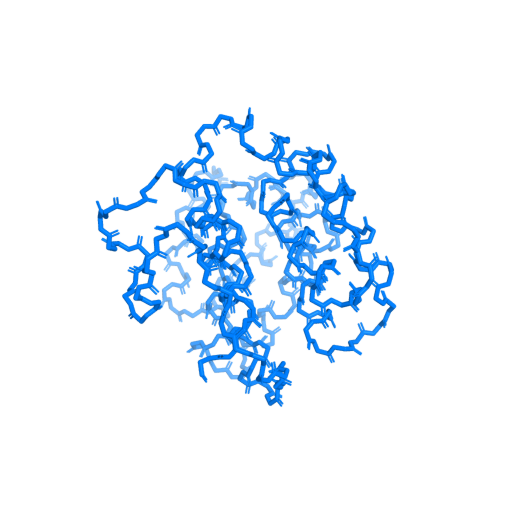1 3.111 1.00 95.38 69 SER A CA 1
ATOM 555 C C . SER A 1 69 ? -8.731 9.679 4.575 1.00 95.38 69 SER A C 1
ATOM 557 O O . SER A 1 69 ? -7.926 10.568 4.851 1.00 95.38 69 SER A O 1
ATOM 559 N N . ILE A 1 70 ? -9.392 9.015 5.531 1.00 95.19 70 ILE A N 1
ATOM 560 C CA . ILE A 1 70 ? -9.162 9.257 6.965 1.00 95.19 70 ILE A CA 1
ATOM 561 C C . ILE A 1 70 ? -7.753 8.804 7.362 1.00 95.19 70 ILE A C 1
ATOM 563 O O . ILE A 1 70 ? -7.027 9.558 8.008 1.00 95.19 70 ILE A O 1
ATOM 567 N N . ALA A 1 71 ? -7.352 7.594 6.967 1.00 96.00 71 ALA A N 1
ATOM 568 C CA . ALA A 1 71 ? -6.035 7.048 7.284 1.00 96.00 71 ALA A CA 1
ATOM 569 C C . ALA A 1 71 ? -4.895 7.877 6.655 1.00 96.00 71 ALA A C 1
ATOM 571 O O . ALA A 1 71 ? -3.882 8.125 7.310 1.00 96.00 71 ALA A O 1
ATOM 572 N N . GLU A 1 72 ? -5.082 8.383 5.431 1.00 95.50 72 GLU A N 1
ATOM 573 C CA . GLU A 1 72 ? -4.175 9.344 4.788 1.00 95.50 72 GLU A CA 1
ATOM 574 C C . GLU A 1 72 ? -4.085 10.654 5.591 1.00 95.50 72 GLU A C 1
ATOM 576 O O . GLU A 1 72 ? -2.987 11.139 5.874 1.00 95.50 72 GLU A O 1
ATOM 581 N N . GLY A 1 73 ? -5.225 11.207 6.023 1.00 95.06 73 GLY A N 1
ATOM 582 C CA . GLY A 1 73 ? -5.274 12.410 6.861 1.00 95.06 73 GLY A CA 1
ATOM 583 C C . GLY A 1 73 ? -4.569 12.242 8.213 1.00 95.06 73 GLY A C 1
ATOM 584 O O . GLY A 1 73 ? -3.983 13.191 8.729 1.00 95.06 73 GLY A O 1
ATOM 585 N N . LEU A 1 74 ? -4.558 11.020 8.752 1.00 94.88 74 LEU A N 1
ATOM 586 C CA . LEU A 1 74 ? -3.811 10.635 9.954 1.00 94.88 74 LEU A CA 1
ATOM 587 C C . LEU A 1 74 ? -2.327 10.332 9.691 1.00 94.88 74 LEU A C 1
ATOM 589 O O . LEU A 1 74 ? -1.608 9.989 10.626 1.00 94.88 74 LEU A O 1
ATOM 593 N N . GLN A 1 75 ? -1.859 10.470 8.447 1.00 94.44 75 GLN A N 1
ATOM 594 C CA . GLN A 1 75 ? -0.483 10.189 8.028 1.00 94.44 75 GLN A CA 1
ATOM 595 C C . GLN A 1 75 ? -0.054 8.731 8.264 1.00 94.44 75 GLN A C 1
ATOM 597 O O . GLN A 1 75 ? 1.124 8.449 8.490 1.00 94.44 75 GLN A O 1
ATOM 602 N N . VAL A 1 76 ? -0.999 7.788 8.174 1.00 95.25 76 VAL A N 1
ATOM 603 C CA . VAL A 1 76 ? -0.684 6.354 8.177 1.00 95.25 76 VAL A CA 1
ATOM 604 C C . VAL A 1 76 ? 0.056 6.019 6.884 1.00 95.25 76 VAL A C 1
ATOM 606 O O . VAL A 1 76 ? -0.472 6.213 5.788 1.00 95.25 76 VAL A O 1
ATOM 609 N N . ALA A 1 77 ? 1.291 5.532 7.010 1.00 95.19 77 ALA A N 1
ATOM 610 C CA . ALA A 1 77 ? 2.228 5.417 5.893 1.00 95.19 77 ALA A CA 1
ATOM 611 C C . ALA A 1 77 ? 1.699 4.558 4.730 1.00 95.19 77 ALA A C 1
ATOM 613 O O . ALA A 1 77 ? 1.825 4.960 3.574 1.00 95.19 77 ALA A O 1
ATOM 614 N N . ASP A 1 78 ? 1.055 3.429 5.030 1.00 95.44 78 ASP A N 1
ATOM 615 C CA . ASP A 1 78 ? 0.418 2.563 4.031 1.00 95.44 78 ASP A CA 1
ATOM 616 C C . ASP A 1 78 ? -0.715 3.272 3.280 1.00 95.44 78 ASP A C 1
ATOM 618 O O . ASP A 1 78 ? -0.788 3.206 2.056 1.00 95.44 78 ASP A O 1
ATOM 622 N N . ALA A 1 79 ? -1.567 4.025 3.979 1.00 95.88 79 ALA A N 1
ATOM 623 C CA . ALA A 1 79 ? -2.654 4.764 3.340 1.00 95.88 79 ALA A CA 1
ATOM 624 C C . ALA A 1 79 ? -2.124 5.866 2.413 1.00 95.88 79 ALA A C 1
ATOM 626 O O . ALA A 1 79 ? -2.598 6.007 1.284 1.00 95.88 79 ALA A O 1
ATOM 627 N N . VAL A 1 80 ? -1.104 6.610 2.859 1.00 96.62 80 VAL A N 1
ATOM 628 C CA . VAL A 1 80 ? -0.427 7.615 2.027 1.00 96.62 80 VAL A CA 1
ATOM 629 C C . VAL A 1 80 ? 0.198 6.944 0.802 1.00 96.62 80 VAL A C 1
ATOM 631 O O . VAL A 1 80 ? -0.035 7.388 -0.321 1.00 96.62 80 VAL A O 1
ATOM 634 N N . LEU A 1 81 ? 0.930 5.839 0.983 1.00 96.25 81 LEU A N 1
ATOM 635 C CA . LEU A 1 81 ? 1.511 5.088 -0.130 1.00 96.25 81 LEU A CA 1
ATOM 636 C C . LEU A 1 81 ? 0.444 4.621 -1.118 1.00 96.25 81 LEU A C 1
ATOM 638 O O . LEU A 1 81 ? 0.617 4.833 -2.314 1.00 96.25 81 LEU A O 1
ATOM 642 N N . TYR A 1 82 ? -0.646 4.021 -0.637 1.00 95.19 82 TYR A N 1
ATOM 643 C CA . TYR A 1 82 ? -1.747 3.554 -1.474 1.00 95.19 82 TYR A CA 1
ATOM 644 C C . TYR A 1 82 ? -2.290 4.689 -2.338 1.00 95.19 82 TYR A C 1
ATOM 646 O O . TYR A 1 82 ? -2.390 4.544 -3.554 1.00 95.19 82 TYR A O 1
ATOM 654 N N . ARG A 1 83 ? -2.592 5.840 -1.725 1.00 94.44 83 ARG A N 1
ATOM 655 C CA . ARG A 1 83 ? -3.158 7.004 -2.415 1.00 94.44 83 ARG A CA 1
ATOM 656 C C . ARG A 1 83 ? -2.200 7.547 -3.467 1.00 94.44 83 ARG A C 1
ATOM 658 O O . ARG A 1 83 ? -2.606 7.737 -4.607 1.00 94.44 83 ARG A O 1
ATOM 665 N N . ARG A 1 84 ? -0.922 7.722 -3.126 1.00 95.12 84 ARG A N 1
ATOM 666 C CA . ARG A 1 84 ? 0.089 8.232 -4.064 1.00 95.12 84 ARG A CA 1
ATOM 667 C C . ARG A 1 84 ? 0.387 7.260 -5.193 1.00 95.12 84 ARG A C 1
ATOM 669 O O . ARG A 1 84 ? 0.426 7.677 -6.344 1.00 95.12 84 ARG A O 1
ATOM 676 N N . ALA A 1 85 ? 0.536 5.975 -4.893 1.00 92.31 85 ALA A N 1
ATOM 677 C CA . ALA A 1 85 ? 0.702 4.939 -5.904 1.00 92.31 85 ALA A CA 1
ATOM 678 C C . ALA A 1 85 ? -0.514 4.885 -6.840 1.00 92.31 85 ALA A C 1
ATOM 680 O O . ALA A 1 85 ? -0.353 4.939 -8.054 1.00 92.31 85 ALA A O 1
ATOM 681 N N . HIS A 1 86 ? -1.728 4.855 -6.292 1.00 90.56 86 HIS A N 1
ATOM 682 C CA . HIS A 1 86 ? -2.961 4.866 -7.074 1.00 90.56 86 HIS A CA 1
ATOM 683 C C . HIS A 1 86 ? -3.074 6.122 -7.954 1.00 90.56 86 HIS A C 1
ATOM 685 O O . HIS A 1 86 ? -3.341 6.004 -9.146 1.00 90.56 86 HIS A O 1
ATOM 691 N N . ASP A 1 87 ? -2.826 7.316 -7.412 1.00 91.56 87 ASP A N 1
ATOM 692 C CA . ASP A 1 87 ? -2.906 8.5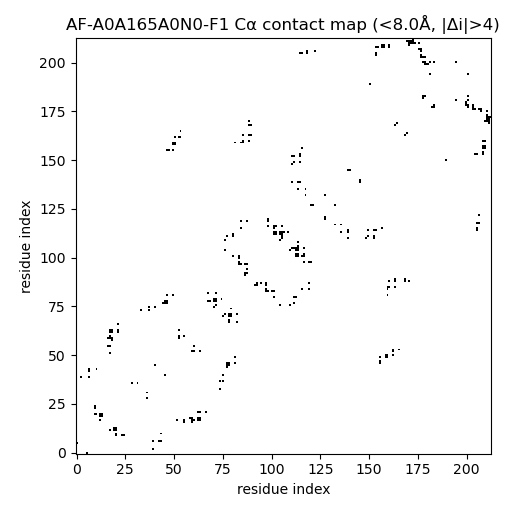71 -8.168 1.00 91.56 87 ASP A CA 1
ATOM 693 C C . ASP A 1 87 ? -1.846 8.634 -9.283 1.00 91.56 87 ASP A C 1
ATOM 695 O O . ASP A 1 87 ? -2.152 9.066 -10.394 1.00 91.56 87 ASP A O 1
ATOM 699 N N . LEU A 1 88 ? -0.632 8.125 -9.039 1.00 90.38 88 LEU A N 1
ATOM 700 C CA . LEU A 1 88 ? 0.404 7.968 -10.065 1.00 90.38 88 LEU A CA 1
ATOM 701 C C . LEU A 1 88 ? -0.035 7.023 -11.189 1.00 90.38 88 LEU A C 1
ATOM 703 O O . LEU A 1 88 ? 0.144 7.348 -12.362 1.00 90.38 88 LEU A O 1
ATOM 707 N N . LEU A 1 89 ? -0.624 5.874 -10.845 1.00 87.38 89 LEU A N 1
ATOM 708 C CA . LEU A 1 89 ? -1.127 4.905 -11.824 1.00 87.38 89 LEU A CA 1
ATOM 709 C C . LEU A 1 89 ? -2.291 5.484 -12.632 1.00 87.38 89 LEU A C 1
ATOM 711 O O . LEU A 1 89 ? -2.368 5.241 -13.828 1.00 87.38 89 LEU A O 1
ATOM 715 N N . MET A 1 90 ? -3.169 6.266 -12.002 1.00 85.50 90 MET A N 1
ATOM 716 C CA . MET A 1 90 ? -4.321 6.907 -12.646 1.00 85.50 90 MET A CA 1
ATOM 717 C C . MET A 1 90 ? -3.969 8.209 -13.384 1.00 85.50 90 MET A C 1
ATOM 719 O O . MET A 1 90 ? -4.843 8.801 -14.014 1.00 85.50 90 MET A O 1
ATOM 723 N N . GLY A 1 91 ? -2.719 8.680 -13.307 1.00 85.81 91 GLY A N 1
ATOM 724 C CA . GLY A 1 91 ? -2.299 9.947 -13.913 1.00 85.81 91 GLY A CA 1
ATOM 725 C C . GLY A 1 91 ? -2.964 11.181 -13.288 1.00 85.81 91 GLY A C 1
ATOM 726 O O . GLY A 1 91 ? -3.176 12.180 -13.973 1.00 85.81 91 GLY A O 1
ATOM 727 N N . VAL A 1 92 ? -3.325 11.115 -12.004 1.00 88.38 92 VAL A N 1
ATOM 728 C CA . VAL A 1 92 ? -4.047 12.171 -11.283 1.00 88.38 92 VAL A CA 1
ATOM 729 C C . VAL A 1 92 ? -3.080 13.017 -10.459 1.00 88.38 92 VAL A C 1
ATOM 731 O O . VAL A 1 92 ? -2.277 12.500 -9.688 1.00 88.38 92 VAL A O 1
ATOM 734 N N . GLY A 1 93 ? -3.206 14.342 -10.549 1.00 89.69 93 GLY A N 1
ATOM 735 C CA . GLY A 1 93 ? -2.435 15.281 -9.733 1.00 89.69 93 GLY A CA 1
ATOM 736 C C . GLY A 1 93 ? -0.992 15.482 -10.207 1.00 89.69 93 GLY A C 1
ATOM 737 O O . GLY A 1 93 ? -0.652 15.245 -11.365 1.00 89.69 93 GLY A O 1
ATOM 738 N N . ASN A 1 94 ? -0.137 15.987 -9.313 1.00 92.62 94 ASN A N 1
ATOM 739 C CA . ASN A 1 94 ? 1.253 16.293 -9.640 1.00 92.62 94 ASN A CA 1
ATOM 740 C C . ASN A 1 94 ? 2.161 15.090 -9.351 1.00 92.62 94 ASN A C 1
ATOM 742 O O . ASN A 1 94 ? 2.470 14.782 -8.202 1.00 92.62 94 ASN A O 1
ATOM 746 N N . VAL A 1 95 ? 2.649 14.475 -10.424 1.00 89.94 95 VAL A N 1
ATOM 747 C CA . VAL A 1 95 ? 3.574 13.336 -10.404 1.00 89.94 95 VAL A CA 1
ATOM 748 C C . VAL A 1 95 ? 4.786 13.552 -9.489 1.00 89.94 95 VAL A C 1
ATOM 750 O O . VAL A 1 95 ? 5.150 12.651 -8.737 1.00 89.94 95 VAL A O 1
ATOM 753 N N . TYR A 1 96 ? 5.415 14.729 -9.524 1.00 90.75 96 TYR A N 1
ATOM 754 C CA . TYR A 1 96 ? 6.605 15.006 -8.714 1.00 90.75 96 TYR A CA 1
ATOM 755 C C . TYR A 1 96 ? 6.284 15.073 -7.223 1.00 90.75 96 TYR A C 1
ATOM 757 O O . TYR A 1 96 ? 7.074 14.586 -6.419 1.00 90.75 96 TYR A O 1
ATOM 765 N N . VAL A 1 97 ? 5.126 15.635 -6.863 1.00 93.69 97 VAL A N 1
ATOM 766 C CA . VAL A 1 97 ? 4.660 15.693 -5.468 1.00 93.69 97 VAL A CA 1
ATOM 767 C C . VAL A 1 97 ? 4.415 14.282 -4.946 1.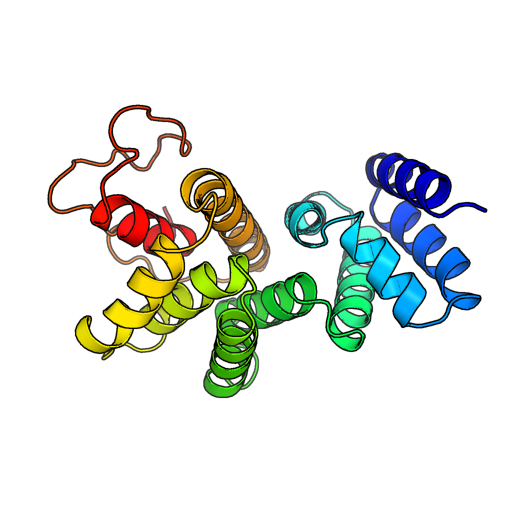00 93.69 97 VAL A C 1
ATOM 769 O O . VAL A 1 97 ? 4.921 13.925 -3.885 1.00 93.69 97 VAL A O 1
ATOM 772 N N . HIS A 1 98 ? 3.733 13.446 -5.732 1.00 94.06 98 HIS A N 1
ATOM 773 C CA . HIS A 1 98 ? 3.459 12.065 -5.342 1.00 94.06 98 HIS A CA 1
ATOM 774 C C . HIS A 1 98 ? 4.737 11.244 -5.158 1.00 94.06 98 HIS A C 1
ATOM 776 O O . HIS A 1 98 ? 4.874 10.532 -4.165 1.00 94.06 98 HIS A O 1
ATOM 782 N N . LEU A 1 99 ? 5.701 11.380 -6.075 1.00 91.88 99 LEU A N 1
ATOM 783 C CA . LEU A 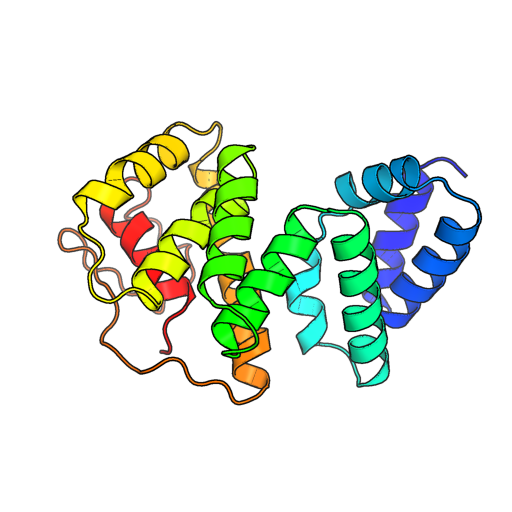1 99 ? 7.010 10.732 -5.950 1.00 91.88 99 LEU A CA 1
ATOM 784 C C . LEU A 1 99 ? 7.785 11.235 -4.724 1.00 91.88 99 LEU A C 1
ATOM 786 O O . LEU A 1 99 ? 8.333 10.419 -3.987 1.00 91.88 99 LEU A O 1
ATOM 790 N N . MET A 1 100 ? 7.792 12.549 -4.470 1.00 93.81 100 MET A N 1
ATOM 791 C CA . MET A 1 100 ? 8.440 13.124 -3.286 1.00 93.81 100 MET A CA 1
ATOM 792 C C . MET A 1 100 ? 7.869 12.562 -1.985 1.00 93.81 100 MET A C 1
ATOM 794 O O . MET A 1 100 ? 8.627 12.267 -1.065 1.00 93.81 100 MET A O 1
ATOM 798 N N . GLU A 1 101 ? 6.551 12.401 -1.883 1.00 95.38 101 GLU A N 1
ATOM 799 C CA . GLU A 1 101 ? 5.941 11.836 -0.679 1.00 95.38 101 GLU A CA 1
ATOM 800 C C . GLU A 1 101 ? 6.325 10.366 -0.468 1.00 95.38 101 GLU A C 1
ATOM 802 O O . GLU A 1 101 ? 6.643 9.969 0.657 1.00 95.38 101 GLU A O 1
ATOM 807 N N . LEU A 1 102 ? 6.393 9.571 -1.543 1.00 94.56 102 LEU A N 1
ATOM 808 C CA . LEU A 1 102 ? 6.912 8.203 -1.469 1.00 94.56 102 LEU A CA 1
ATOM 809 C C . LEU A 1 102 ? 8.380 8.178 -1.015 1.00 94.56 102 LEU A C 1
ATOM 811 O O . LEU A 1 102 ? 8.739 7.348 -0.176 1.00 94.56 102 LEU A O 1
ATOM 815 N N . ASP A 1 103 ? 9.211 9.106 -1.498 1.00 92.62 103 ASP A N 1
ATOM 816 C CA . ASP A 1 103 ? 10.604 9.229 -1.058 1.00 92.62 103 ASP A CA 1
ATOM 817 C C . ASP A 1 103 ? 10.709 9.629 0.418 1.00 92.62 103 ASP A C 1
ATOM 819 O O . ASP A 1 103 ? 11.555 9.097 1.135 1.00 92.62 103 ASP A O 1
ATOM 823 N N . VAL A 1 104 ? 9.848 10.528 0.907 1.00 94.94 104 VAL A N 1
ATOM 824 C CA . VAL A 1 104 ? 9.814 10.924 2.325 1.00 94.94 104 VAL A CA 1
ATOM 825 C C . VAL A 1 104 ? 9.470 9.727 3.213 1.00 94.94 104 VAL A C 1
ATOM 827 O O . VAL A 1 104 ? 10.136 9.506 4.228 1.00 94.94 104 VAL A O 1
ATOM 830 N N . LEU A 1 105 ? 8.479 8.918 2.833 1.00 95.00 105 LEU A N 1
ATOM 831 C CA . LEU A 1 105 ? 8.145 7.688 3.557 1.00 95.00 105 LEU A CA 1
ATOM 832 C C . LEU A 1 105 ? 9.307 6.682 3.529 1.00 95.00 105 LEU A C 1
ATOM 834 O O . LEU A 1 105 ? 9.681 6.132 4.568 1.00 95.00 105 LEU A O 1
ATOM 838 N N . ALA A 1 106 ? 9.936 6.486 2.368 1.00 92.81 106 ALA A N 1
ATOM 839 C CA . ALA A 1 106 ? 11.099 5.613 2.223 1.00 92.81 106 ALA A CA 1
ATOM 840 C C . ALA A 1 106 ? 12.307 6.106 3.042 1.00 92.81 106 ALA A C 1
ATOM 842 O O . ALA A 1 106 ? 13.045 5.317 3.644 1.00 92.81 106 ALA A O 1
ATOM 843 N N . ALA A 1 107 ? 12.519 7.422 3.112 1.00 91.12 107 ALA A N 1
ATOM 844 C CA . ALA A 1 107 ? 13.557 8.045 3.925 1.00 91.12 107 ALA A CA 1
ATOM 845 C C . ALA A 1 107 ? 13.345 7.742 5.415 1.00 91.12 107 ALA A C 1
ATOM 847 O O . ALA A 1 107 ? 14.308 7.364 6.084 1.00 91.12 107 ALA A O 1
ATOM 848 N N . ARG A 1 108 ? 12.088 7.785 5.880 1.00 92.69 108 ARG A N 1
ATOM 849 C CA . ARG A 1 108 ? 11.653 7.434 7.246 1.00 92.69 108 ARG A CA 1
ATOM 850 C C . ARG A 1 108 ? 11.670 5.931 7.560 1.00 92.69 108 ARG A C 1
ATOM 852 O O . ARG A 1 108 ? 11.353 5.556 8.681 1.00 92.69 108 ARG A O 1
ATOM 859 N N . GLY A 1 109 ? 12.048 5.078 6.606 1.00 90.31 109 GLY A N 1
ATOM 860 C CA . GLY A 1 109 ? 12.167 3.631 6.815 1.00 90.31 109 GLY A CA 1
ATOM 861 C C . GLY A 1 109 ? 10.880 2.844 6.563 1.00 90.31 109 GLY A C 1
ATOM 862 O O . GLY A 1 109 ? 10.812 1.670 6.915 1.00 90.31 109 GLY A O 1
ATOM 863 N N . HIS A 1 110 ? 9.865 3.450 5.936 1.00 92.62 110 HIS A N 1
ATOM 864 C CA . HIS A 1 110 ? 8.677 2.711 5.521 1.00 92.62 110 HIS A CA 1
ATOM 865 C C . HIS A 1 110 ? 9.029 1.738 4.390 1.00 92.62 110 HIS A C 1
ATOM 867 O O . HIS A 1 110 ? 9.274 2.150 3.253 1.00 92.62 110 HIS A O 1
ATOM 873 N N . PHE A 1 111 ? 9.067 0.442 4.704 1.00 92.12 111 PHE A N 1
ATOM 874 C CA . PHE A 1 111 ? 9.618 -0.578 3.813 1.00 92.12 111 PHE A CA 1
ATOM 875 C C . PHE A 1 111 ? 8.877 -0.652 2.470 1.00 92.12 111 PHE A C 1
ATOM 877 O O . PHE A 1 111 ? 9.516 -0.644 1.420 1.00 92.12 111 PHE A O 1
ATOM 884 N N . LEU A 1 112 ? 7.540 -0.636 2.479 1.00 92.94 112 LEU A N 1
ATOM 885 C CA . LEU A 1 112 ? 6.748 -0.686 1.247 1.00 92.94 112 LEU A CA 1
ATOM 886 C C . LEU A 1 112 ? 7.036 0.523 0.339 1.00 92.94 112 LEU A C 1
ATOM 888 O O . LEU A 1 112 ? 7.147 0.370 -0.875 1.00 92.94 112 LEU A O 1
ATOM 892 N N . SER A 1 113 ? 7.265 1.709 0.915 1.00 93.69 113 SER A N 1
ATOM 893 C CA . SER A 1 113 ? 7.682 2.896 0.152 1.00 93.69 113 SER A CA 1
ATOM 894 C C . SER A 1 113 ? 9.101 2.786 -0.389 1.00 93.69 113 SER A C 1
ATOM 896 O O . SER A 1 113 ? 9.359 3.267 -1.488 1.00 93.69 113 SER A O 1
ATOM 898 N N . MET A 1 114 ? 10.016 2.135 0.334 1.00 91.94 114 MET A N 1
ATOM 899 C CA . MET A 1 114 ? 11.372 1.871 -0.164 1.00 91.94 114 MET A CA 1
ATOM 900 C C . MET A 1 114 ? 11.371 0.958 -1.397 1.00 91.94 114 MET A C 1
ATOM 902 O O . MET A 1 114 ? 12.278 1.061 -2.219 1.00 91.94 114 MET A O 1
ATOM 906 N N . VAL A 1 115 ? 10.353 0.103 -1.541 1.00 90.31 115 VAL A N 1
ATOM 907 C CA . VAL A 1 115 ? 10.119 -0.711 -2.743 1.00 90.31 115 VAL A CA 1
ATOM 908 C C . VAL A 1 115 ? 9.380 0.094 -3.822 1.00 90.31 115 VAL A C 1
ATOM 910 O O . VAL A 1 115 ? 9.774 0.074 -4.986 1.00 90.31 115 VAL A O 1
ATOM 913 N N . ALA A 1 116 ? 8.333 0.837 -3.453 1.00 90.06 116 ALA A N 1
ATOM 914 C CA . ALA A 1 116 ? 7.467 1.543 -4.400 1.00 90.06 116 ALA A CA 1
ATOM 915 C C . ALA A 1 116 ? 8.131 2.759 -5.065 1.00 90.06 116 ALA A C 1
ATOM 917 O O . ALA A 1 116 ? 8.017 2.936 -6.277 1.00 90.06 116 ALA A O 1
ATOM 918 N N . ALA A 1 117 ? 8.830 3.600 -4.298 1.00 89.44 117 ALA A N 1
ATOM 919 C CA . ALA A 1 117 ? 9.454 4.826 -4.796 1.00 89.44 117 ALA A CA 1
ATOM 920 C C . ALA A 1 117 ? 10.398 4.585 -5.993 1.00 89.44 117 ALA A C 1
ATOM 922 O O . ALA A 1 117 ? 10.200 5.222 -7.034 1.00 89.44 117 ALA A O 1
ATOM 923 N N . PRO A 1 118 ? 11.374 3.651 -5.926 1.00 83.50 118 PRO A N 1
ATOM 924 C CA . PRO A 1 118 ? 12.231 3.369 -7.070 1.00 83.50 118 PRO A CA 1
ATOM 925 C C . PRO A 1 118 ? 11.454 2.791 -8.264 1.00 83.50 118 PRO A C 1
ATOM 927 O O . PRO A 1 118 ? 11.769 3.117 -9.410 1.00 83.50 118 PRO A O 1
ATOM 930 N N . ALA A 1 119 ? 10.413 1.991 -8.014 1.00 82.56 119 ALA A N 1
ATOM 931 C CA . ALA A 1 119 ? 9.563 1.426 -9.060 1.00 82.56 119 ALA A CA 1
ATOM 932 C C . ALA A 1 119 ? 8.861 2.525 -9.870 1.00 82.56 119 ALA A C 1
ATOM 934 O O . ALA A 1 119 ? 9.005 2.605 -11.090 1.00 82.56 119 ALA A O 1
ATOM 935 N N . PHE A 1 120 ? 8.153 3.421 -9.178 1.00 85.00 120 PHE A N 1
ATOM 936 C CA . PHE A 1 120 ? 7.412 4.514 -9.802 1.00 85.00 120 PHE A CA 1
ATOM 937 C C . PHE A 1 120 ? 8.320 5.524 -10.489 1.00 85.00 120 PHE A C 1
ATOM 939 O O . PHE A 1 120 ? 8.002 5.989 -11.584 1.00 85.00 120 PHE A O 1
ATOM 946 N N . ARG A 1 121 ? 9.478 5.823 -9.894 1.00 82.62 121 ARG A N 1
ATOM 947 C CA . ARG A 1 121 ? 10.497 6.671 -10.513 1.00 82.62 121 ARG A CA 1
ATOM 948 C C . ARG A 1 121 ? 10.875 6.148 -11.894 1.00 82.62 121 ARG A C 1
ATOM 950 O O . ARG A 1 121 ? 10.804 6.902 -12.855 1.00 82.62 121 ARG A O 1
ATOM 957 N N . ILE A 1 122 ? 11.168 4.859 -12.022 1.00 76.81 122 ILE A N 1
ATOM 958 C CA . ILE A 1 122 ? 11.589 4.266 -13.299 1.00 76.81 122 ILE A CA 1
ATOM 959 C C . ILE A 1 122 ? 10.430 4.143 -14.296 1.00 76.81 122 ILE A C 1
ATOM 961 O O . ILE A 1 122 ? 10.626 4.343 -15.496 1.00 76.81 122 ILE A O 1
ATOM 965 N N . LEU A 1 123 ? 9.215 3.856 -13.823 1.00 75.38 123 LEU A N 1
ATOM 966 C CA . LEU A 1 123 ? 8.028 3.805 -14.685 1.00 75.38 123 LEU A CA 1
ATOM 967 C C . LEU A 1 123 ? 7.733 5.156 -15.348 1.00 75.38 123 LEU A C 1
ATOM 969 O O . LEU A 1 123 ? 7.293 5.201 -16.497 1.00 75.38 123 LEU A O 1
ATOM 973 N N . ILE A 1 124 ? 7.977 6.248 -14.626 1.00 76.81 124 ILE A N 1
ATOM 974 C CA . ILE A 1 124 ? 7.518 7.587 -14.996 1.00 76.81 124 ILE A CA 1
ATOM 975 C C . ILE A 1 124 ? 8.647 8.440 -15.587 1.00 76.81 124 ILE A C 1
ATOM 977 O O . ILE A 1 124 ? 8.445 9.140 -16.580 1.00 76.81 124 ILE A O 1
ATOM 981 N N . GLN A 1 125 ? 9.845 8.393 -15.003 1.00 72.94 125 GLN A N 1
ATOM 982 C CA . GLN A 1 125 ? 10.999 9.176 -15.439 1.00 72.94 125 GLN A CA 1
ATOM 983 C C . GLN A 1 125 ? 11.854 8.329 -16.388 1.00 72.94 125 GLN A C 1
ATOM 985 O O . GLN A 1 125 ? 12.659 7.499 -15.973 1.00 72.94 125 GLN A O 1
ATOM 990 N N . LYS A 1 126 ? 11.680 8.564 -17.693 1.00 61.03 126 LYS A N 1
ATOM 991 C CA . LYS A 1 126 ? 12.341 7.812 -18.776 1.00 61.03 126 LYS A CA 1
ATOM 992 C C . LYS A 1 126 ? 13.877 7.921 -18.794 1.00 61.03 126 LYS A C 1
ATOM 994 O O . LYS A 1 126 ? 14.508 7.119 -19.473 1.00 61.03 126 LYS A O 1
ATOM 999 N N . GLU A 1 127 ? 14.464 8.873 -18.065 1.00 61.22 127 GLU A N 1
ATOM 1000 C CA . GLU A 1 127 ? 15.904 9.189 -18.078 1.00 61.22 127 GLU A CA 1
ATOM 1001 C C . GLU A 1 127 ? 16.581 9.035 -16.703 1.00 61.22 127 GLU A C 1
ATOM 1003 O O . GLU A 1 127 ? 17.561 9.711 -16.392 1.00 61.22 127 GLU A O 1
ATOM 1008 N N . LEU A 1 128 ? 16.079 8.148 -15.842 1.00 66.12 128 LEU A N 1
ATOM 1009 C CA . LEU A 1 128 ? 16.805 7.816 -14.615 1.00 66.12 128 LEU A CA 1
ATOM 1010 C C . LEU A 1 128 ? 18.034 6.966 -14.923 1.00 66.12 128 LEU A C 1
ATOM 1012 O O . LEU A 1 128 ? 17.938 5.872 -15.479 1.00 66.12 128 LEU A O 1
ATOM 1016 N N . SER A 1 129 ? 19.200 7.445 -14.493 1.00 68.75 129 SER A N 1
ATOM 1017 C CA . SER A 1 129 ? 20.410 6.633 -14.513 1.00 68.75 129 SER A CA 1
ATOM 1018 C C . SER A 1 129 ? 20.330 5.561 -13.427 1.00 68.75 129 SER A C 1
ATOM 1020 O O . SER A 1 129 ? 19.955 5.842 -12.286 1.00 68.75 129 SER A O 1
ATOM 1022 N N . MET A 1 130 ? 20.756 4.335 -13.741 1.00 67.50 130 MET A N 1
ATOM 1023 C CA . MET A 1 130 ? 20.869 3.266 -12.739 1.00 67.50 130 MET A CA 1
ATOM 1024 C C . MET A 1 130 ? 21.727 3.691 -11.541 1.00 67.50 130 MET A C 1
ATOM 1026 O O . MET A 1 130 ? 21.411 3.341 -10.408 1.00 67.50 130 MET A O 1
ATOM 1030 N N . ALA A 1 131 ? 22.755 4.515 -11.772 1.00 72.69 131 ALA A N 1
ATOM 1031 C CA . ALA A 1 131 ? 23.611 5.063 -10.723 1.00 72.69 131 ALA A CA 1
ATOM 1032 C C . ALA A 1 131 ? 22.826 5.833 -9.646 1.00 72.69 131 ALA A C 1
ATOM 1034 O O . ALA A 1 131 ? 23.128 5.699 -8.463 1.00 72.69 131 ALA A O 1
ATOM 1035 N N . SER A 1 132 ? 21.785 6.579 -10.034 1.00 73.00 132 SER A N 1
ATOM 1036 C CA . SER A 1 132 ? 20.927 7.309 -9.088 1.00 73.00 132 SER A CA 1
ATOM 1037 C C . SE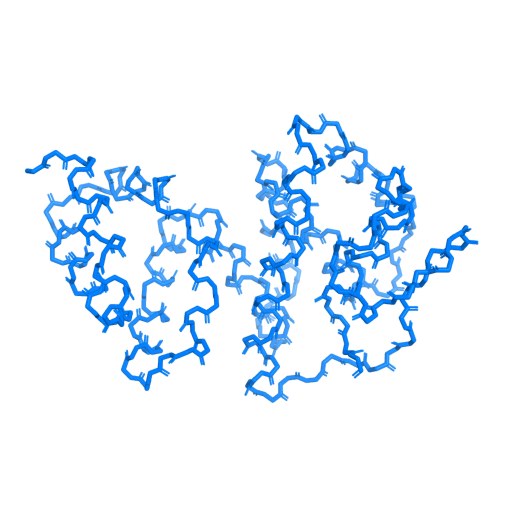R A 1 132 ? 20.034 6.398 -8.233 1.00 73.00 132 SER A C 1
ATOM 1039 O O . SER A 1 132 ? 19.597 6.799 -7.158 1.00 73.00 132 SER A O 1
ATOM 1041 N N . MET A 1 133 ? 19.810 5.158 -8.675 1.00 74.94 133 MET A N 1
ATOM 1042 C CA . MET A 1 133 ? 18.923 4.188 -8.026 1.00 74.94 133 MET A CA 1
ATOM 1043 C C . MET A 1 133 ? 19.666 3.228 -7.091 1.00 74.94 133 MET A C 1
ATOM 1045 O O . MET A 1 133 ? 19.065 2.678 -6.167 1.00 74.94 133 MET A O 1
ATOM 1049 N N . ILE A 1 134 ? 20.974 3.032 -7.304 1.00 78.00 134 ILE A N 1
ATOM 1050 C CA . ILE A 1 134 ? 21.819 2.145 -6.487 1.00 78.00 134 ILE A CA 1
ATOM 1051 C C . ILE A 1 134 ? 21.673 2.432 -4.983 1.00 78.00 134 ILE A C 1
ATOM 1053 O O . ILE A 1 134 ? 21.442 1.476 -4.243 1.00 78.00 134 ILE A O 1
ATOM 1057 N N . PRO A 1 135 ? 21.729 3.689 -4.496 1.00 81.38 135 PRO A N 1
ATOM 1058 C CA . PRO A 1 135 ? 21.593 3.959 -3.065 1.00 81.38 135 PRO A CA 1
ATOM 1059 C C . PRO A 1 135 ? 20.246 3.501 -2.487 1.00 81.38 135 PRO A C 1
ATOM 1061 O O . PRO A 1 135 ? 20.199 3.000 -1.364 1.00 81.38 135 PRO A O 1
ATOM 1064 N N . CYS A 1 136 ? 19.158 3.624 -3.257 1.00 79.75 136 CYS A N 1
ATOM 1065 C CA . CYS A 1 136 ? 17.828 3.167 -2.849 1.00 79.75 136 CYS A CA 1
ATOM 1066 C C . CYS A 1 136 ? 17.795 1.645 -2.692 1.00 79.75 136 CYS A C 1
ATOM 1068 O O . CYS A 1 136 ? 17.329 1.143 -1.670 1.00 79.75 136 CYS A O 1
ATOM 1070 N N . PHE A 1 137 ? 18.343 0.918 -3.671 1.00 80.25 137 PHE A N 1
ATOM 1071 C CA . PHE A 1 137 ? 18.430 -0.537 -3.605 1.00 80.25 137 PHE A CA 1
ATOM 1072 C C . PHE A 1 137 ? 19.327 -0.990 -2.455 1.00 80.25 137 PHE A C 1
ATOM 1074 O O . PHE A 1 137 ? 18.901 -1.819 -1.662 1.00 80.25 137 PHE A O 1
ATOM 1081 N N . VAL A 1 138 ? 20.518 -0.406 -2.286 1.00 83.44 138 VAL A N 1
ATOM 1082 C CA . VAL A 1 138 ? 21.413 -0.732 -1.161 1.00 83.44 138 VAL A CA 1
ATOM 1083 C C . VAL A 1 138 ? 20.697 -0.543 0.175 1.00 83.44 138 VAL A C 1
ATOM 1085 O O . VAL A 1 138 ? 20.703 -1.454 0.999 1.00 83.44 138 VAL A O 1
ATOM 1088 N N . LYS A 1 139 ? 20.014 0.591 0.379 1.00 84.69 139 LYS A N 1
ATOM 1089 C CA . LYS A 1 139 ? 19.252 0.845 1.612 1.00 84.69 139 LYS A CA 1
ATOM 1090 C C . LYS A 1 139 ? 18.180 -0.223 1.854 1.00 84.69 139 LYS A C 1
ATOM 1092 O O . LYS A 1 139 ? 17.967 -0.608 3.001 1.00 84.69 139 LYS A O 1
ATOM 1097 N N . LEU A 1 140 ? 17.518 -0.684 0.793 1.00 84.69 140 LEU A N 1
ATOM 1098 C CA . LEU A 1 140 ? 16.501 -1.733 0.840 1.00 84.69 140 LEU A CA 1
ATOM 1099 C C . LEU A 1 140 ? 17.094 -3.107 1.200 1.00 84.69 140 LEU A C 1
ATOM 1101 O O . LEU A 1 140 ? 16.554 -3.773 2.079 1.00 84.69 140 LEU A O 1
ATOM 1105 N N . TYR A 1 141 ? 18.221 -3.502 0.599 1.00 84.38 141 TYR A N 1
ATOM 1106 C CA . TYR A 1 141 ? 18.897 -4.774 0.910 1.00 84.38 141 TYR A CA 1
ATOM 1107 C C . TYR A 1 141 ? 19.472 -4.831 2.322 1.00 84.38 141 TYR A C 1
ATOM 1109 O O . TYR A 1 141 ? 19.583 -5.911 2.891 1.00 84.38 141 TYR A O 1
ATOM 1117 N N . MET A 1 142 ? 19.825 -3.679 2.890 1.00 86.31 142 MET A N 1
ATOM 1118 C CA . MET A 1 142 ? 20.344 -3.581 4.255 1.00 86.31 142 MET A CA 1
ATOM 1119 C C . MET A 1 142 ? 19.239 -3.621 5.324 1.00 86.31 142 MET A C 1
ATOM 1121 O O . MET A 1 142 ? 19.539 -3.490 6.505 1.00 86.31 142 MET A O 1
ATOM 1125 N N . GLN A 1 143 ? 17.964 -3.759 4.942 1.00 86.56 143 GLN A N 1
ATOM 1126 C CA . GLN A 1 143 ? 16.868 -3.873 5.902 1.00 86.56 143 GLN A CA 1
ATOM 1127 C C . GLN A 1 143 ? 16.798 -5.267 6.527 1.00 86.56 143 GLN A C 1
ATOM 1129 O O . GLN A 1 143 ? 16.842 -6.286 5.833 1.00 86.56 143 GLN A O 1
ATOM 1134 N N . ASP A 1 144 ? 16.543 -5.304 7.833 1.00 84.38 144 ASP A N 1
ATOM 1135 C CA . ASP A 1 144 ? 16.273 -6.550 8.5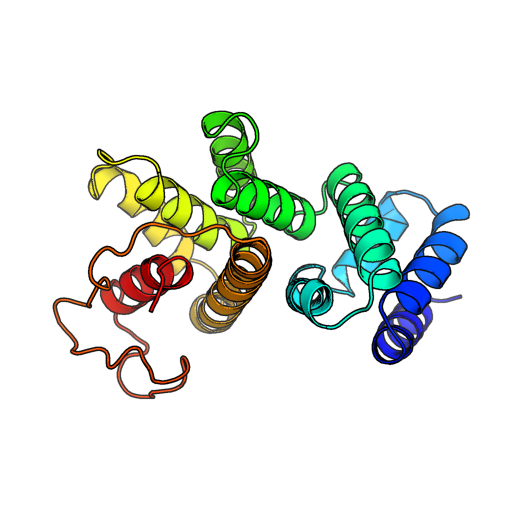40 1.00 84.38 144 ASP A CA 1
ATOM 1136 C C . ASP A 1 144 ? 15.053 -7.259 7.956 1.00 84.38 144 ASP A C 1
ATOM 1138 O O . ASP A 1 144 ? 13.979 -6.665 7.754 1.00 84.38 144 ASP A O 1
ATOM 1142 N N . ASN A 1 145 ? 15.215 -8.565 7.739 1.00 83.50 145 ASN A N 1
ATOM 1143 C CA . ASN A 1 145 ? 14.207 -9.425 7.130 1.00 83.50 145 ASN A CA 1
ATOM 1144 C C . ASN A 1 145 ? 13.777 -8.952 5.730 1.00 83.50 145 ASN A C 1
ATOM 1146 O O . ASN A 1 145 ? 12.630 -9.169 5.337 1.00 83.50 145 ASN A O 1
ATOM 1150 N N . PHE A 1 146 ? 14.686 -8.321 4.968 1.00 84.81 146 PHE A N 1
ATOM 1151 C CA . PHE A 1 146 ? 14.432 -7.849 3.602 1.00 84.81 146 PHE A CA 1
ATOM 1152 C C . PHE A 1 146 ? 13.638 -8.870 2.781 1.00 84.81 146 PHE A C 1
ATOM 1154 O O . PHE A 1 146 ? 12.587 -8.538 2.246 1.00 84.81 146 PHE A O 1
ATOM 1161 N N . ARG A 1 147 ? 14.083 -10.131 2.745 1.00 79.56 147 ARG A N 1
ATOM 1162 C CA . ARG A 1 147 ? 13.486 -11.174 1.899 1.00 79.56 147 ARG A CA 1
ATOM 1163 C C . ARG A 1 147 ? 12.010 -11.437 2.196 1.00 79.56 147 ARG A C 1
ATOM 1165 O O . ARG A 1 147 ? 11.219 -11.514 1.259 1.00 79.56 147 ARG A O 1
ATOM 1172 N N . SER A 1 148 ? 11.628 -11.558 3.469 1.00 79.50 148 SER A N 1
ATOM 1173 C CA . SER A 1 148 ? 10.230 -11.824 3.828 1.00 79.50 148 SER A CA 1
ATOM 1174 C C . SER A 1 148 ? 9.341 -10.613 3.543 1.00 79.50 148 SER A C 1
ATOM 1176 O O . SER A 1 148 ? 8.254 -10.760 2.988 1.00 79.50 148 SER A O 1
ATOM 1178 N N . LYS A 1 149 ? 9.830 -9.405 3.843 1.00 85.50 149 LYS A N 1
ATOM 1179 C CA . LYS A 1 149 ? 9.094 -8.156 3.612 1.00 85.50 149 LYS A CA 1
ATOM 1180 C C . LYS A 1 149 ? 8.979 -7.801 2.131 1.00 85.50 149 LYS A C 1
ATOM 1182 O O . LYS A 1 149 ? 7.978 -7.220 1.714 1.00 85.50 149 LYS A O 1
ATOM 1187 N N . PHE A 1 150 ? 9.986 -8.146 1.334 1.00 85.88 150 PHE A N 1
ATOM 1188 C CA . PHE A 1 150 ? 10.067 -7.814 -0.083 1.00 85.88 150 PHE A CA 1
ATOM 1189 C C . PHE A 1 150 ? 8.968 -8.487 -0.901 1.00 85.88 150 PHE A C 1
ATOM 1191 O O . PHE A 1 150 ? 8.234 -7.800 -1.605 1.00 85.88 150 PHE A O 1
ATOM 1198 N N . VAL A 1 151 ? 8.801 -9.803 -0.746 1.00 82.56 151 VAL A N 1
ATOM 1199 C CA . VAL A 1 151 ? 7.757 -10.560 -1.454 1.00 82.56 151 VAL A CA 1
ATOM 1200 C C . VAL A 1 151 ? 6.367 -10.022 -1.113 1.00 82.56 151 VAL A C 1
ATOM 1202 O O . VAL A 1 151 ? 5.581 -9.744 -2.016 1.00 82.56 151 VAL A O 1
ATOM 1205 N N . SER A 1 152 ? 6.086 -9.797 0.176 1.00 86.19 152 SER A N 1
ATOM 1206 C CA . SER A 1 152 ? 4.813 -9.201 0.605 1.00 86.19 152 SER A CA 1
ATOM 1207 C C . SER A 1 152 ? 4.612 -7.825 -0.025 1.00 86.19 152 SER A C 1
ATOM 1209 O O . SER A 1 152 ? 3.547 -7.531 -0.556 1.00 86.19 152 SER A O 1
ATOM 1211 N N . SER A 1 153 ? 5.658 -6.995 -0.033 1.00 88.62 153 SER A N 1
ATOM 1212 C CA . SER A 1 153 ? 5.594 -5.644 -0.591 1.00 88.62 153 SER A CA 1
ATOM 1213 C C . SER A 1 153 ? 5.262 -5.646 -2.077 1.00 88.62 153 SER A C 1
ATOM 1215 O O . SER A 1 153 ? 4.375 -4.911 -2.498 1.00 88.62 153 SER A O 1
ATOM 1217 N N . VAL A 1 154 ? 5.916 -6.502 -2.863 1.00 84.38 154 VAL A N 1
ATOM 1218 C CA . VAL A 1 154 ? 5.615 -6.664 -4.293 1.00 84.38 154 VAL A CA 1
ATOM 1219 C C . VAL A 1 154 ? 4.154 -7.081 -4.497 1.00 84.38 154 VAL A C 1
ATOM 1221 O O . VAL A 1 154 ? 3.471 -6.486 -5.329 1.00 84.38 154 VAL A O 1
ATOM 1224 N N . ASN A 1 155 ? 3.631 -8.005 -3.684 1.00 85.81 155 ASN A N 1
ATOM 1225 C CA . ASN A 1 155 ? 2.219 -8.399 -3.738 1.00 85.81 155 ASN A CA 1
ATOM 1226 C C . ASN A 1 155 ? 1.266 -7.235 -3.410 1.00 85.81 155 ASN A C 1
ATOM 1228 O O . ASN A 1 155 ? 0.281 -7.032 -4.116 1.00 85.81 155 ASN A O 1
ATOM 1232 N N . HIS A 1 156 ? 1.555 -6.418 -2.392 1.00 89.94 156 HIS A N 1
ATOM 1233 C CA . HIS A 1 156 ? 0.728 -5.242 -2.090 1.00 89.94 156 HIS A CA 1
ATOM 1234 C C . HIS A 1 156 ? 0.736 -4.219 -3.235 1.00 89.94 156 HIS A C 1
ATOM 1236 O O . HIS A 1 156 ? -0.296 -3.617 -3.528 1.00 89.94 156 HIS A O 1
ATOM 1242 N N . LEU A 1 157 ? 1.872 -4.036 -3.913 1.00 88.50 157 LEU A N 1
ATOM 1243 C CA . LEU A 1 157 ? 1.962 -3.155 -5.079 1.00 88.50 157 LEU A CA 1
ATOM 1244 C C . LEU A 1 157 ? 1.167 -3.699 -6.276 1.00 88.50 157 LEU A C 1
ATOM 1246 O O . LEU A 1 157 ? 0.493 -2.916 -6.948 1.00 88.50 157 LEU A O 1
ATOM 1250 N N . HIS A 1 158 ? 1.167 -5.019 -6.490 1.00 86.12 158 HIS A N 1
ATOM 1251 C CA . HIS A 1 158 ? 0.271 -5.671 -7.449 1.00 86.12 158 HIS A CA 1
ATOM 1252 C C . HIS A 1 158 ? -1.201 -5.406 -7.123 1.00 86.12 158 HIS A C 1
ATOM 1254 O O . HIS A 1 158 ? -1.941 -4.994 -8.009 1.00 86.12 158 HIS A O 1
ATOM 1260 N N . ASN A 1 159 ? -1.612 -5.531 -5.856 1.00 88.75 159 ASN A N 1
ATOM 1261 C CA . ASN A 1 159 ? -2.992 -5.241 -5.453 1.00 88.75 159 ASN A CA 1
ATOM 1262 C C . ASN A 1 159 ? -3.391 -3.794 -5.790 1.00 88.75 159 ASN A C 1
ATOM 1264 O O . ASN A 1 159 ? -4.466 -3.559 -6.337 1.00 88.75 159 ASN A O 1
ATOM 1268 N N . ILE A 1 160 ? -2.511 -2.818 -5.531 1.00 89.69 160 ILE A N 1
ATOM 1269 C CA . ILE A 1 160 ? -2.757 -1.411 -5.895 1.00 89.69 160 ILE A CA 1
ATOM 1270 C C . ILE A 1 160 ? -2.880 -1.249 -7.417 1.00 89.69 160 ILE A C 1
ATOM 1272 O O . ILE A 1 160 ? -3.763 -0.533 -7.896 1.00 89.69 160 ILE A O 1
ATOM 1276 N N . ARG A 1 161 ? -2.009 -1.910 -8.190 1.00 85.50 161 ARG A N 1
ATOM 1277 C CA . ARG A 1 161 ? -2.085 -1.909 -9.657 1.00 85.50 161 ARG A CA 1
ATOM 1278 C C . ARG A 1 161 ? -3.413 -2.483 -10.133 1.00 85.50 161 ARG A C 1
ATOM 1280 O O . ARG A 1 161 ? -4.064 -1.857 -10.961 1.00 85.50 161 ARG A O 1
ATOM 1287 N N . ASP A 1 162 ? -3.812 -3.643 -9.634 1.00 85.50 162 ASP A N 1
ATOM 1288 C CA . ASP A 1 162 ? -5.009 -4.352 -10.093 1.00 85.50 162 ASP A CA 1
ATOM 1289 C C . ASP A 1 162 ? -6.270 -3.527 -9.823 1.00 85.50 162 ASP A C 1
ATOM 1291 O O . ASP A 1 162 ? -7.137 -3.402 -10.688 1.00 85.50 162 ASP A O 1
ATOM 1295 N N . VAL A 1 163 ? -6.301 -2.840 -8.681 1.00 84.44 163 VAL A N 1
ATOM 1296 C CA . VAL A 1 163 ? -7.307 -1.827 -8.356 1.00 84.44 163 VAL A CA 1
ATOM 1297 C C . VAL A 1 163 ? -7.355 -0.690 -9.387 1.00 84.44 163 VAL A C 1
ATOM 1299 O O . VAL A 1 163 ? -8.445 -0.267 -9.784 1.00 84.44 163 VAL A O 1
ATOM 1302 N N . ALA A 1 164 ? -6.204 -0.176 -9.827 1.00 82.25 164 ALA A N 1
ATOM 1303 C CA . ALA A 1 164 ? -6.141 0.880 -10.840 1.00 82.25 164 ALA A CA 1
ATOM 1304 C C . ALA A 1 164 ? -6.536 0.369 -12.242 1.00 82.25 164 ALA A C 1
ATOM 1306 O O . ALA A 1 164 ? -7.250 1.051 -12.980 1.00 82.25 164 ALA A O 1
ATOM 1307 N N . VAL A 1 165 ? -6.126 -0.852 -12.603 1.00 80.56 165 VAL A N 1
ATOM 1308 C CA . VAL A 1 165 ? -6.441 -1.495 -13.891 1.00 80.56 165 VAL A CA 1
ATOM 1309 C C . VAL A 1 165 ? -7.930 -1.802 -14.013 1.00 80.56 165 VAL A C 1
ATOM 1311 O O . VAL A 1 165 ? -8.510 -1.543 -15.067 1.00 80.56 165 VAL A O 1
ATOM 1314 N N . ALA A 1 166 ? -8.575 -2.275 -12.943 1.00 79.12 166 ALA A N 1
ATOM 1315 C CA . ALA A 1 166 ? -10.020 -2.510 -12.912 1.00 79.12 166 ALA A CA 1
ATOM 1316 C C . ALA A 1 166 ? -10.836 -1.245 -13.251 1.00 79.12 166 ALA A C 1
ATOM 1318 O O . ALA A 1 166 ? -11.962 -1.342 -13.733 1.00 79.12 166 ALA A O 1
ATOM 1319 N N . ARG A 1 167 ? -10.255 -0.049 -13.073 1.00 70.88 167 ARG A N 1
ATOM 1320 C CA . ARG A 1 167 ? -10.847 1.241 -13.466 1.00 70.88 167 ARG A CA 1
ATOM 1321 C C . ARG A 1 167 ? -10.488 1.698 -14.886 1.00 70.88 167 ARG A C 1
ATOM 1323 O O . ARG A 1 167 ? -10.704 2.857 -15.229 1.00 70.88 167 ARG A O 1
ATOM 1330 N N . GLY A 1 168 ? -9.961 0.803 -15.720 1.00 64.94 168 GLY A N 1
ATOM 1331 C CA . GLY A 1 168 ? -9.662 1.063 -17.128 1.00 64.94 168 GLY A CA 1
ATOM 1332 C C . GLY A 1 168 ? -8.301 1.712 -17.382 1.00 64.94 168 GLY A C 1
ATOM 1333 O O . GLY A 1 168 ? -8.049 2.163 -18.499 1.00 64.94 168 GLY A O 1
ATOM 1334 N N . CYS A 1 169 ? -7.411 1.762 -16.386 1.00 60.44 169 CYS A N 1
ATOM 1335 C CA . CYS A 1 169 ? -6.074 2.306 -16.588 1.00 60.44 169 CYS A CA 1
ATOM 1336 C C . CYS A 1 169 ? -5.132 1.250 -17.185 1.00 60.44 169 CYS A C 1
ATOM 1338 O O . CYS A 1 169 ? -4.886 0.204 -16.584 1.00 60.44 169 CYS A O 1
ATOM 1340 N N . ALA A 1 170 ? -4.589 1.516 -18.374 1.00 52.78 170 ALA A N 1
ATOM 1341 C CA . ALA A 1 170 ? -3.614 0.650 -19.028 1.00 52.78 170 ALA A CA 1
ATOM 1342 C C . ALA A 1 170 ? -2.230 1.308 -18.998 1.00 52.78 170 ALA A C 1
ATOM 1344 O O . ALA A 1 170 ? -1.940 2.210 -19.785 1.00 52.78 170 ALA A O 1
ATOM 1345 N N . LEU A 1 171 ? -1.346 0.833 -18.118 1.00 54.38 171 LEU A N 1
ATOM 1346 C CA . LEU A 1 171 ? 0.082 1.123 -18.248 1.00 54.38 171 LEU A CA 1
ATOM 1347 C C . LEU A 1 171 ? 0.600 0.427 -19.508 1.00 54.38 171 LEU A C 1
ATOM 1349 O O . LEU A 1 171 ? 0.299 -0.742 -19.752 1.00 54.38 171 LEU A O 1
ATOM 1353 N N . GLY A 1 172 ? 1.339 1.170 -20.333 1.00 48.22 172 GLY A N 1
ATOM 1354 C CA . GLY A 1 172 ? 1.783 0.709 -21.647 1.00 48.22 172 GLY A CA 1
ATOM 1355 C C . GLY A 1 172 ? 2.513 -0.639 -21.613 1.00 48.22 172 GLY A C 1
ATOM 1356 O O . GLY A 1 172 ? 3.358 -0.895 -20.754 1.00 48.22 172 GLY A O 1
ATOM 1357 N N . SER A 1 173 ? 2.211 -1.483 -22.599 1.00 44.34 173 SER A N 1
ATOM 1358 C CA . SER A 1 173 ? 2.805 -2.802 -22.825 1.00 44.34 173 SER A CA 1
ATOM 1359 C C . SER A 1 173 ? 4.241 -2.676 -23.343 1.00 44.34 173 SER A C 1
ATOM 1361 O O . SER A 1 173 ? 4.500 -2.705 -24.545 1.00 44.34 173 SER A O 1
ATOM 1363 N N . LYS A 1 174 ? 5.207 -2.488 -22.448 1.00 48.72 174 LYS A N 1
ATOM 1364 C CA . LYS A 1 174 ? 6.619 -2.724 -22.778 1.00 48.72 174 LYS A CA 1
ATOM 1365 C C . LYS A 1 174 ? 6.971 -4.188 -22.429 1.00 48.72 174 LYS A C 1
ATOM 1367 O O . LYS A 1 174 ? 6.411 -4.688 -21.451 1.00 48.72 174 LYS A O 1
ATOM 1372 N N . PRO A 1 175 ? 7.976 -4.822 -23.062 1.00 49.03 175 PRO A N 1
ATOM 1373 C CA . PRO A 1 175 ? 8.383 -6.211 -22.779 1.00 49.03 175 PRO A CA 1
ATOM 1374 C C . PRO A 1 175 ? 8.933 -6.404 -21.358 1.00 49.03 175 PRO A C 1
ATOM 1376 O O . PRO A 1 175 ? 9.790 -5.617 -20.951 1.00 49.03 175 PRO A O 1
ATOM 1379 N N . LEU A 1 176 ? 8.428 -7.405 -20.623 1.00 56.50 176 LEU A N 1
ATOM 1380 C CA . LEU A 1 176 ? 8.792 -7.745 -19.235 1.00 56.50 176 LEU A CA 1
ATOM 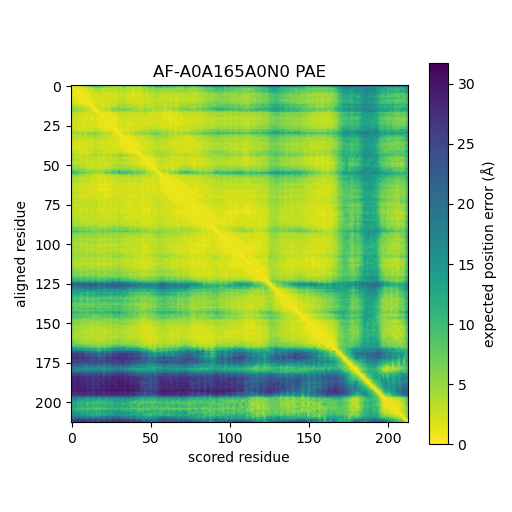1381 C C . LEU A 1 176 ? 10.284 -7.529 -18.950 1.00 56.50 176 LEU A C 1
ATOM 1383 O O . LEU A 1 176 ? 11.142 -7.885 -19.758 1.00 56.50 176 LEU A O 1
ATOM 1387 N N . ALA A 1 177 ? 10.598 -6.917 -17.805 1.00 60.09 177 ALA A N 1
ATOM 1388 C CA . ALA A 1 177 ? 11.989 -6.837 -17.384 1.00 60.09 177 ALA A CA 1
ATOM 1389 C C . ALA A 1 177 ? 12.411 -8.249 -16.961 1.00 60.09 177 ALA A C 1
ATOM 1391 O O . ALA A 1 177 ? 11.887 -8.769 -15.976 1.00 60.09 177 ALA A O 1
ATOM 1392 N N . SER A 1 178 ? 13.312 -8.874 -17.717 1.00 61.62 178 SER A N 1
ATOM 1393 C CA . SER A 1 178 ? 13.922 -10.148 -17.347 1.00 61.62 178 SER A CA 1
ATOM 1394 C C . SER A 1 178 ? 15.233 -9.907 -16.605 1.00 61.62 178 SER A C 1
ATOM 1396 O O . SER A 1 178 ? 15.938 -8.915 -16.824 1.00 61.62 178 SER A O 1
ATOM 1398 N N . CYS A 1 179 ? 15.560 -10.814 -15.689 1.00 64.19 179 CYS A N 1
ATOM 1399 C CA . CYS A 1 179 ? 16.894 -10.845 -15.117 1.00 64.19 179 CYS A CA 1
ATOM 1400 C C . CYS A 1 179 ? 17.871 -11.300 -16.214 1.00 64.19 179 CYS A C 1
ATOM 1402 O O . CYS A 1 179 ? 17.638 -12.335 -16.828 1.00 64.19 179 CYS A O 1
ATOM 1404 N N . PRO A 1 180 ? 18.986 -10.593 -16.460 1.00 60.06 180 PRO A N 1
ATOM 1405 C CA . PRO A 1 180 ? 19.933 -10.990 -17.504 1.00 60.06 180 PRO A CA 1
ATOM 1406 C C . PRO A 1 180 ? 20.719 -12.266 -17.156 1.00 60.06 180 PRO A C 1
ATOM 1408 O O . PRO A 1 180 ? 21.452 -12.777 -17.996 1.00 60.06 180 PRO A O 1
ATOM 1411 N N . ILE A 1 181 ? 20.609 -12.748 -15.913 1.00 63.84 181 ILE A N 1
ATOM 1412 C CA . ILE A 1 181 ? 21.324 -13.925 -15.399 1.00 63.84 181 ILE A CA 1
ATOM 1413 C C . ILE A 1 181 ? 20.397 -15.142 -15.309 1.00 63.84 181 ILE A C 1
ATOM 1415 O O . ILE A 1 181 ? 20.841 -16.270 -15.492 1.00 63.84 181 ILE A O 1
ATOM 1419 N N . HIS A 1 182 ? 19.115 -14.919 -15.024 1.00 67.62 182 HIS A N 1
ATOM 1420 C CA . HIS A 1 182 ? 18.156 -15.983 -14.770 1.00 67.62 182 HIS A CA 1
ATOM 1421 C C . HIS A 1 182 ? 16.962 -15.818 -15.698 1.00 67.62 182 HIS A C 1
ATOM 1423 O O . HIS A 1 182 ? 16.347 -14.752 -15.718 1.00 67.62 182 HIS A O 1
ATOM 1429 N N . ASP A 1 183 ? 16.617 -16.884 -16.415 1.00 57.41 183 ASP A N 1
ATOM 1430 C CA . ASP A 1 183 ? 15.363 -16.951 -17.154 1.00 57.41 183 ASP A CA 1
ATOM 1431 C C . ASP A 1 183 ? 14.238 -17.085 -16.122 1.00 57.41 183 ASP A C 1
ATOM 1433 O O . ASP A 1 183 ? 14.083 -18.118 -15.465 1.00 57.41 183 ASP A O 1
ATOM 1437 N N . VAL A 1 184 ? 13.565 -15.973 -15.836 1.00 54.78 184 VAL A N 1
ATOM 1438 C CA . VAL A 1 184 ? 12.467 -15.944 -14.870 1.00 54.78 184 VAL A CA 1
ATOM 1439 C C . VAL A 1 184 ? 11.198 -16.189 -15.667 1.00 54.78 184 VAL A C 1
ATOM 1441 O O . VAL A 1 184 ? 10.765 -15.311 -16.410 1.00 54.78 184 VAL A O 1
ATOM 1444 N N . ASP A 1 185 ? 10.616 -17.376 -15.516 1.00 46.91 185 ASP A N 1
ATOM 1445 C CA . ASP A 1 185 ? 9.284 -17.668 -16.036 1.00 46.91 185 ASP A CA 1
ATOM 1446 C C . ASP A 1 185 ? 8.266 -16.934 -15.144 1.00 46.91 185 ASP A C 1
ATOM 1448 O O . ASP A 1 185 ? 7.968 -17.336 -14.016 1.00 46.91 185 ASP A O 1
ATOM 1452 N N . LEU A 1 186 ? 7.862 -15.746 -15.596 1.00 48.56 186 LEU A N 1
ATOM 1453 C CA . LEU A 1 186 ? 7.182 -14.717 -14.797 1.00 48.56 186 LEU A CA 1
ATOM 1454 C C . LEU A 1 186 ? 5.685 -14.988 -14.570 1.00 48.56 186 LEU A C 1
ATOM 1456 O O . LEU A 1 186 ? 5.061 -14.257 -13.802 1.00 48.56 186 LEU A O 1
ATOM 1460 N N . ASP A 1 187 ? 5.136 -16.039 -15.186 1.00 41.69 187 ASP A N 1
ATOM 1461 C CA . ASP A 1 187 ? 3.764 -16.521 -14.959 1.00 41.69 187 ASP A CA 1
ATOM 1462 C C . ASP A 1 187 ? 3.649 -17.433 -13.728 1.00 41.69 187 ASP A C 1
ATOM 1464 O O . ASP A 1 187 ? 2.547 -17.748 -13.269 1.00 41.69 187 ASP A O 1
ATOM 1468 N N . SER A 1 188 ? 4.778 -17.844 -13.141 1.00 40.56 188 SER A N 1
ATOM 1469 C CA . SER A 1 188 ? 4.749 -18.506 -11.845 1.00 40.56 188 SER A CA 1
ATOM 1470 C C . SER A 1 188 ? 4.426 -17.471 -10.761 1.00 40.56 188 SER A C 1
ATOM 1472 O O . SER A 1 188 ? 5.100 -16.439 -10.690 1.00 40.56 188 SER A O 1
ATOM 1474 N N . PRO A 1 189 ? 3.498 -17.754 -9.818 1.00 40.00 189 PRO A N 1
ATOM 1475 C CA . PRO A 1 189 ? 3.449 -17.002 -8.568 1.00 40.00 189 PRO A CA 1
ATOM 1476 C C . PRO A 1 189 ? 4.860 -16.977 -7.966 1.00 40.00 189 PRO A C 1
ATOM 1478 O O . PRO A 1 189 ? 5.642 -17.900 -8.215 1.00 40.00 189 PRO A O 1
ATOM 1481 N N . VAL A 1 190 ? 5.173 -15.954 -7.163 1.00 45.91 190 VAL A N 1
ATOM 1482 C CA . VAL A 1 190 ? 6.479 -15.607 -6.534 1.00 45.91 190 VAL A CA 1
ATOM 1483 C C . VAL A 1 190 ? 7.171 -16.766 -5.751 1.00 45.91 190 VAL A C 1
ATOM 1485 O O . VAL A 1 190 ? 8.194 -16.608 -5.087 1.00 45.91 190 VAL A O 1
ATOM 1488 N N . ASN A 1 191 ? 6.633 -17.978 -5.845 1.00 36.62 191 ASN A N 1
ATOM 1489 C CA . ASN A 1 191 ? 7.042 -19.238 -5.258 1.00 36.62 191 ASN A CA 1
ATOM 1490 C C . ASN A 1 191 ? 7.880 -20.173 -6.155 1.00 36.62 191 ASN A C 1
ATOM 1492 O O . ASN A 1 191 ? 8.190 -21.266 -5.681 1.00 36.62 191 ASN A O 1
ATOM 1496 N N . SER A 1 192 ? 8.310 -19.815 -7.375 1.00 39.91 192 SER A N 1
ATOM 1497 C CA . SER A 1 192 ? 9.292 -20.657 -8.089 1.00 39.91 192 SER A CA 1
ATOM 1498 C C . SER A 1 192 ? 10.639 -20.610 -7.352 1.00 39.91 192 SER A C 1
ATOM 1500 O O . SER A 1 192 ? 11.401 -19.645 -7.432 1.00 39.91 192 SER A O 1
ATOM 1502 N N . ALA A 1 193 ? 10.896 -21.659 -6.575 1.00 41.69 193 ALA A N 1
ATOM 1503 C CA . ALA A 1 193 ? 11.898 -21.774 -5.521 1.00 41.69 193 ALA A CA 1
ATOM 1504 C C . ALA A 1 193 ? 13.377 -21.771 -5.971 1.00 41.69 193 ALA A C 1
ATOM 1506 O O . ALA A 1 193 ? 14.225 -22.252 -5.226 1.00 41.69 193 ALA A O 1
ATOM 1507 N N . VAL A 1 194 ? 13.720 -21.235 -7.146 1.00 41.16 194 VAL A N 1
ATOM 1508 C CA . VAL A 1 194 ? 15.076 -21.385 -7.708 1.00 41.16 194 VAL A CA 1
ATOM 1509 C C . VAL A 1 194 ? 15.969 -20.145 -7.541 1.00 41.16 194 VAL A C 1
ATOM 1511 O O . VAL A 1 194 ? 17.174 -20.314 -7.455 1.00 41.16 194 VAL A O 1
ATOM 1514 N N . ASN A 1 195 ? 15.455 -18.915 -7.387 1.00 49.56 195 ASN A N 1
ATOM 1515 C CA . ASN A 1 195 ? 16.309 -17.711 -7.519 1.00 49.56 195 ASN A CA 1
ATOM 1516 C C . ASN A 1 195 ? 16.126 -16.630 -6.434 1.00 49.56 195 ASN A C 1
ATOM 1518 O O . ASN A 1 195 ? 16.095 -15.436 -6.730 1.00 49.56 195 ASN A O 1
ATOM 1522 N N . ARG A 1 196 ? 16.034 -17.025 -5.157 1.00 53.50 196 ARG A N 1
ATOM 1523 C CA . ARG A 1 196 ? 15.793 -16.111 -4.014 1.00 53.50 196 ARG A CA 1
ATOM 1524 C C . ARG A 1 196 ? 16.991 -15.248 -3.575 1.00 53.50 196 ARG A C 1
ATOM 1526 O O . ARG A 1 196 ? 16.885 -14.583 -2.551 1.00 53.50 196 ARG A O 1
ATOM 1533 N N . GLU A 1 197 ? 18.101 -15.226 -4.312 1.00 63.34 197 GLU A N 1
ATOM 1534 C CA . GLU A 1 197 ? 19.315 -14.470 -3.934 1.00 63.34 197 GLU A CA 1
ATOM 1535 C C . GLU A 1 197 ? 19.793 -13.467 -4.996 1.00 63.34 197 GLU A C 1
ATOM 1537 O O . GLU A 1 197 ? 20.732 -12.706 -4.758 1.00 63.34 197 GLU A O 1
ATOM 1542 N N . CYS A 1 198 ? 19.145 -13.403 -6.162 1.00 72.19 198 CYS A N 1
ATOM 1543 C CA . CYS A 1 198 ? 19.596 -12.523 -7.232 1.00 72.19 198 CYS A CA 1
ATOM 1544 C C . CYS A 1 198 ? 19.002 -11.114 -7.115 1.00 72.19 198 CYS A C 1
ATOM 1546 O O . CYS A 1 198 ? 17.817 -10.905 -7.371 1.00 72.19 198 CYS A O 1
ATOM 1548 N N . VAL A 1 199 ? 19.867 -10.129 -6.857 1.00 70.50 199 VAL A N 1
ATOM 1549 C CA . VAL A 1 199 ? 19.503 -8.701 -6.804 1.00 70.50 199 VAL A CA 1
ATOM 1550 C C . VAL A 1 199 ? 18.798 -8.229 -8.080 1.00 70.50 199 VAL A C 1
ATOM 1552 O O . VAL A 1 199 ? 17.876 -7.418 -8.032 1.00 70.50 199 VAL A O 1
ATOM 1555 N N . LEU A 1 200 ? 19.213 -8.750 -9.237 1.00 70.56 200 LEU A N 1
ATOM 1556 C CA . LEU A 1 200 ? 18.614 -8.401 -10.524 1.00 70.56 200 LEU A CA 1
ATOM 1557 C C . LEU A 1 200 ? 17.224 -9.030 -10.712 1.00 70.56 200 LEU A C 1
ATOM 1559 O O . LEU A 1 200 ? 16.386 -8.420 -11.368 1.00 70.56 200 LEU A O 1
ATOM 1563 N N . CYS A 1 201 ? 16.946 -10.192 -10.106 1.00 73.69 201 CYS A N 1
ATOM 1564 C CA . CYS A 1 201 ? 15.601 -10.781 -10.087 1.00 73.69 201 CYS A CA 1
ATOM 1565 C C . CYS A 1 201 ? 14.642 -9.984 -9.200 1.00 73.69 201 CYS A C 1
ATOM 1567 O O . CYS A 1 201 ? 13.482 -9.805 -9.563 1.00 73.69 201 CYS A O 1
ATOM 1569 N N . ASP A 1 202 ? 15.116 -9.468 -8.067 1.00 73.00 202 ASP A N 1
ATOM 1570 C CA . ASP A 1 202 ? 14.313 -8.608 -7.192 1.00 73.00 202 ASP A CA 1
ATOM 1571 C C . ASP A 1 202 ? 13.988 -7.283 -7.895 1.00 73.00 202 ASP A C 1
ATOM 1573 O O . ASP A 1 202 ? 12.840 -6.849 -7.951 1.00 73.00 202 ASP A O 1
ATOM 1577 N N . VAL A 1 203 ? 14.995 -6.671 -8.521 1.00 72.81 203 VAL A N 1
ATOM 1578 C CA . VAL A 1 203 ? 14.820 -5.466 -9.338 1.00 72.81 203 VAL A CA 1
ATOM 1579 C C . VAL A 1 203 ? 13.834 -5.724 -10.489 1.00 72.81 203 VAL A C 1
ATOM 1581 O O . VAL A 1 203 ? 12.907 -4.939 -10.681 1.00 72.81 203 VAL A O 1
ATOM 1584 N N . ALA A 1 204 ? 13.963 -6.849 -11.201 1.00 72.19 204 ALA A N 1
ATOM 1585 C CA . ALA A 1 204 ? 13.009 -7.268 -12.230 1.00 72.19 204 ALA A CA 1
ATOM 1586 C C . ALA A 1 204 ? 11.584 -7.453 -11.675 1.00 72.19 204 ALA A C 1
ATOM 1588 O O . ALA A 1 204 ? 10.628 -6.967 -12.275 1.00 72.19 204 ALA A O 1
ATOM 1589 N N . SER A 1 205 ? 11.438 -8.076 -10.502 1.00 72.25 205 SER A N 1
ATOM 1590 C CA . SER A 1 205 ? 10.146 -8.275 -9.826 1.00 72.25 205 SER A CA 1
ATOM 1591 C C . SER A 1 205 ? 9.463 -6.950 -9.486 1.00 72.25 205 SER A C 1
ATOM 1593 O O . SER A 1 205 ? 8.276 -6.787 -9.758 1.00 72.25 205 SER A O 1
ATOM 1595 N N . ILE A 1 206 ? 10.213 -5.967 -8.972 1.00 73.19 206 ILE A N 1
ATOM 1596 C CA . ILE A 1 206 ? 9.693 -4.612 -8.725 1.00 73.19 206 ILE A CA 1
ATOM 1597 C C . ILE A 1 206 ? 9.161 -3.988 -10.017 1.00 73.19 206 ILE A C 1
ATOM 1599 O O . ILE A 1 206 ? 8.101 -3.363 -10.014 1.00 73.19 206 ILE A O 1
ATOM 1603 N N . PHE A 1 207 ? 9.882 -4.146 -11.129 1.00 70.56 207 PHE A N 1
ATOM 1604 C CA . PHE A 1 207 ? 9.430 -3.610 -12.410 1.00 70.56 207 PHE A CA 1
ATOM 1605 C C . PHE A 1 207 ? 8.175 -4.298 -12.915 1.00 70.56 207 PHE A C 1
ATOM 1607 O O . PHE A 1 207 ? 7.270 -3.632 -13.413 1.00 70.56 207 PHE A O 1
ATOM 1614 N N . ASN A 1 208 ? 8.113 -5.619 -12.792 1.00 69.56 208 ASN A N 1
ATOM 1615 C CA . ASN A 1 208 ? 6.988 -6.396 -13.287 1.00 69.56 208 ASN A CA 1
ATOM 1616 C C . ASN A 1 208 ? 5.732 -6.211 -12.415 1.00 69.56 208 ASN A C 1
ATOM 1618 O O . ASN A 1 208 ? 4.627 -6.319 -12.946 1.00 69.56 208 ASN A O 1
ATOM 1622 N N . ALA A 1 209 ? 5.879 -5.780 -11.152 1.00 65.50 209 ALA A N 1
ATOM 1623 C CA . ALA A 1 209 ? 4.775 -5.419 -10.254 1.00 65.50 209 ALA A CA 1
ATOM 1624 C C . ALA A 1 209 ? 3.752 -4.449 -10.868 1.00 65.50 209 ALA A C 1
ATOM 1626 O O . ALA A 1 209 ? 2.563 -4.500 -10.563 1.00 65.50 209 ALA A O 1
ATOM 1627 N N . PHE A 1 210 ? 4.210 -3.588 -11.777 1.00 63.41 210 PHE A N 1
ATOM 1628 C CA . PHE A 1 210 ? 3.414 -2.520 -12.381 1.00 63.41 210 PHE A CA 1
ATOM 1629 C C . PHE A 1 210 ? 3.247 -2.653 -13.894 1.00 63.41 210 PHE A C 1
ATOM 1631 O O . PHE A 1 210 ? 2.723 -1.748 -14.543 1.00 63.41 210 PHE A O 1
ATOM 1638 N N . ARG A 1 211 ? 3.694 -3.766 -14.481 1.00 64.06 211 ARG A N 1
ATOM 1639 C CA . ARG A 1 211 ? 3.562 -4.022 -15.919 1.00 64.06 211 ARG A CA 1
ATOM 1640 C C . ARG A 1 211 ? 2.373 -4.928 -16.184 1.00 64.06 211 ARG A C 1
ATOM 1642 O O . ARG A 1 211 ? 1.974 -5.711 -15.324 1.00 64.06 211 ARG A O 1
ATOM 1649 N N . LYS A 1 212 ? 1.785 -4.771 -17.366 1.00 48.38 212 LYS A N 1
ATOM 1650 C CA . LYS A 1 212 ? 0.725 -5.641 -17.867 1.00 48.38 212 LYS A CA 1
ATOM 1651 C C . LYS A 1 212 ? 1.354 -6.943 -18.385 1.00 48.38 212 LYS A C 1
ATOM 1653 O O . LYS A 1 212 ? 2.410 -6.861 -19.016 1.00 48.38 212 LYS A O 1
ATOM 1658 N N . ALA A 1 213 ? 0.716 -8.079 -18.102 1.00 45.16 213 ALA A N 1
ATOM 1659 C CA . ALA A 1 213 ? 0.899 -9.304 -18.880 1.00 45.16 213 ALA A CA 1
ATOM 1660 C C . ALA A 1 213 ? 0.259 -9.125 -20.267 1.00 45.16 213 ALA A C 1
ATOM 1662 O O . ALA A 1 213 ? -0.819 -8.479 -20.334 1.00 45.16 213 ALA A O 1
#

pLDDT: mean 81.74, std 15.19, range [36.62, 96.62]

Foldseek 3Di:
DDLVVLLVVLVVLVVVAQLSSLVSLVVVCVVDDLVVNLVSCVSVPVLVCLLRCVVHDPSRVVSNVVVLVVCVVSVPPNSLLLVLLLCLLLVHDDVVVSLVSLVVCVVVVVLLSLLQSLQSCVLPPVDDDVVVCVVSLVSLVPDVPSLVVLLSSLVSLLSSLVSNVVVVRARDADPQQAQPVDGDPPPDRPPPPDDSDDSSVSVSSSNVSNHDD